Protein AF-A0AA40ZVQ6-F1 (afdb_monomer)

Foldseek 3Di:
D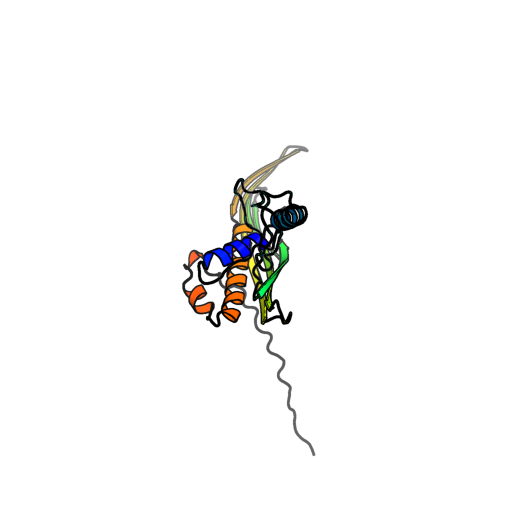DDDDPCLVVLLVVLVVVVPPVDDDDDDPDCPVVVVLVVCLVVQNAFPQDWDDDPPDPDGTHRGDHDDPPPRDDDQKDKDWFWPDKAWQPDKDKDWDDDQQKTKIKMKIKIKIKTKMFMAGPPPRDTLDIDIDMAMKMKMKIWIWHWDDDDPDIDIDIDIDIDIDPVNVVSSLRSSLRSLVNVCSVVVHDSVVVLVPDDPVSNRDPPPDPPPPPDPDDPDPDDDDD

Solvent-accessible surface area (backbone atoms only — not comparable to full-atom values): 14022 Å² total; per-residue (Å²): 132,92,75,83,72,92,50,60,66,59,46,39,52,52,44,53,58,74,55,44,92,80,52,88,83,78,88,70,88,77,47,66,64,64,55,49,49,51,54,29,26,75,69,56,71,32,58,86,84,52,77,37,81,63,88,93,54,95,70,78,70,37,57,35,47,80,83,60,90,75,76,73,77,85,65,72,58,49,76,52,71,47,77,77,42,77,48,74,62,81,49,69,50,70,55,73,49,71,59,90,47,33,36,48,37,39,39,35,39,25,33,38,38,30,36,39,42,33,34,26,35,59,86,78,66,48,73,76,44,75,42,77,51,74,49,76,46,73,28,42,36,42,34,38,38,40,50,50,75,61,86,95,45,80,50,79,53,77,51,71,54,74,51,63,74,61,64,70,59,52,51,48,53,50,43,39,50,47,49,45,56,46,49,19,64,77,71,73,41,74,42,62,69,61,59,69,67,48,57,78,92,75,49,82,71,77,76,92,62,87,72,74,78,80,72,80,80,80,79,80,81,83,82,81,83,136

Sequence (226 aa):
MLTVTQGGALMVTSALGKLGDRIRLAERFDPTVAERELVWMDKRQLGDGEQHSVLGQPGGPVKWLPYFGGSLIGSDYFIVGGITEVNYDIHSGGAEFAINGIGPKARVFTQSVAVDLRIVDTRSLIVVKTVSLTKQYTGYETGAGTFRFFGSNLFDINIGAKGQEPLQLGIRTTLEEATLRLIGSVLKADPDACLASRPPALRPRPATGRMAAVSPDRRESDGSLP

InterPro domains:
  IPR005534 Curli production assembly/transport component CsgG [PF03783] (70-194)

pLDDT: mean 77.9, std 18.11, range [30.66, 98.25]

Radius of gyration: 29.21 Å; Cα contacts (8 Å, |Δi|>4): 306; chains: 1; bounding box: 75×83×75 Å

Mean predicted aligned error: 12.8 Å

Organism: NCBI:txid172044

Nearest PDB structures (foldseek):
  6l7a-assembly1_A  TM=7.402E-01  e=2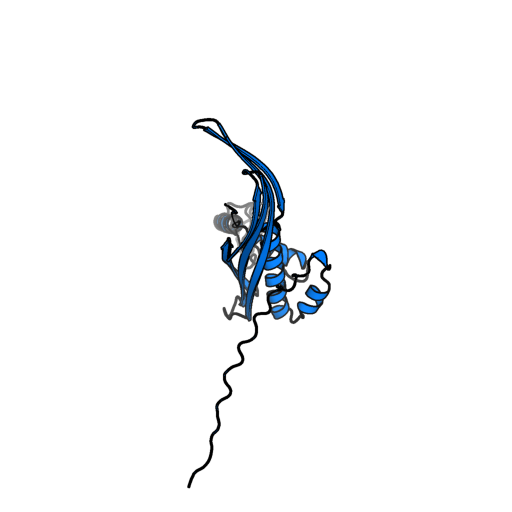.834E-11  Escherichia coli O69:H11 str. 08-4661
  4q79-assembly1_C  TM=7.831E-01  e=2.248E-10  Escherichia coli Xuzhou21
  7brm-assembly1_A  TM=7.279E-01  e=1.173E-10  Escherichia coli K-12
  6lqh-assembly1_A  TM=7.306E-01  e=1.775E-10  Escherichia coli K-12
  6si7-assembly1_P  TM=7.421E-01  e=8.265E-10  Escherichia coli

Structure (mmCIF, N/CA/C/O backbone):
data_AF-A0AA40ZVQ6-F1
#
_entry.id   AF-A0AA40ZVQ6-F1
#
loop_
_atom_site.group_PDB
_atom_site.id
_atom_site.type_symbol
_atom_site.label_atom_id
_atom_site.label_alt_id
_atom_site.label_comp_id
_atom_site.label_asym_id
_atom_site.label_entity_id
_atom_site.label_seq_id
_atom_site.pdbx_PDB_ins_code
_atom_site.Cartn_x
_atom_site.Cartn_y
_atom_site.Cartn_z
_atom_site.occupancy
_atom_site.B_iso_or_equiv
_atom_site.auth_seq_id
_atom_site.auth_comp_id
_atom_site.auth_asym_id
_atom_site.auth_atom_id
_atom_site.pdbx_PDB_model_num
ATOM 1 N N . MET A 1 1 ? 19.340 10.757 -8.376 1.00 43.47 1 MET A N 1
ATOM 2 C CA . MET A 1 1 ? 18.854 9.590 -7.614 1.00 43.47 1 MET A CA 1
ATOM 3 C C . MET A 1 1 ? 17.335 9.649 -7.625 1.00 43.47 1 MET A C 1
ATOM 5 O O . MET A 1 1 ? 16.795 10.646 -7.165 1.00 43.47 1 MET A O 1
ATOM 9 N N . LEU A 1 2 ? 16.658 8.686 -8.254 1.00 52.28 2 LEU A N 1
ATOM 10 C CA . LEU A 1 2 ? 15.197 8.584 -8.178 1.00 52.28 2 LEU A CA 1
ATOM 11 C C . LEU A 1 2 ? 14.842 8.147 -6.752 1.00 52.28 2 LEU A C 1
ATOM 13 O O . LEU A 1 2 ? 15.437 7.213 -6.225 1.00 52.28 2 LEU A O 1
ATOM 17 N N . THR A 1 3 ? 13.941 8.868 -6.098 1.00 64.81 3 THR A N 1
ATOM 18 C CA . THR A 1 3 ? 13.487 8.562 -4.741 1.00 64.81 3 THR A CA 1
ATOM 19 C C . THR A 1 3 ? 12.077 7.990 -4.814 1.00 64.81 3 THR A C 1
ATOM 21 O O . THR A 1 3 ? 11.170 8.587 -5.401 1.00 64.81 3 THR A O 1
ATOM 24 N N . VAL A 1 4 ? 11.888 6.800 -4.243 1.00 74.56 4 VAL A N 1
ATOM 25 C CA . VAL A 1 4 ? 10.555 6.221 -4.053 1.00 74.56 4 VAL A CA 1
ATOM 26 C C . VAL A 1 4 ? 9.893 6.916 -2.871 1.00 74.56 4 VAL A C 1
ATOM 28 O O . VAL A 1 4 ? 10.521 7.148 -1.839 1.00 74.56 4 VAL A O 1
ATOM 31 N N . THR A 1 5 ? 8.631 7.303 -3.037 1.00 80.88 5 THR A N 1
ATOM 32 C CA . THR A 1 5 ? 7.894 8.003 -1.986 1.00 80.88 5 THR A CA 1
ATOM 33 C C . THR A 1 5 ? 7.454 7.017 -0.907 1.00 80.88 5 THR A C 1
ATOM 35 O O . THR A 1 5 ? 7.054 5.894 -1.204 1.00 80.88 5 THR A O 1
ATOM 38 N N . GLN A 1 6 ? 7.427 7.462 0.350 1.00 83.94 6 GLN A N 1
ATOM 39 C CA . GLN A 1 6 ? 6.864 6.684 1.466 1.00 83.94 6 GLN A CA 1
ATOM 40 C C . GLN A 1 6 ? 5.320 6.693 1.480 1.00 83.94 6 GLN A C 1
ATOM 42 O O . GLN A 1 6 ? 4.685 6.385 2.482 1.00 83.94 6 GLN A O 1
ATOM 47 N N . GLY A 1 7 ? 4.690 7.060 0.358 1.00 88.75 7 GLY A N 1
ATOM 48 C CA . GLY A 1 7 ? 3.241 7.212 0.222 1.00 88.75 7 GLY A CA 1
ATOM 49 C C . GLY A 1 7 ? 2.509 5.946 -0.228 1.00 88.75 7 GLY A C 1
ATOM 50 O O . GLY A 1 7 ? 1.350 6.045 -0.621 1.00 88.75 7 GLY A O 1
ATOM 51 N N . GLY A 1 8 ? 3.156 4.775 -0.222 1.00 91.31 8 GLY A N 1
ATOM 52 C CA . GLY A 1 8 ? 2.574 3.529 -0.740 1.00 91.31 8 GLY A CA 1
ATOM 53 C C . GLY A 1 8 ? 1.238 3.162 -0.084 1.00 91.31 8 GLY A C 1
ATOM 54 O O . GLY A 1 8 ? 0.280 2.845 -0.786 1.00 91.31 8 GLY A O 1
ATOM 55 N N . ALA A 1 9 ? 1.134 3.307 1.241 1.00 92.81 9 ALA A N 1
ATOM 56 C CA . ALA A 1 9 ? -0.114 3.080 1.973 1.00 92.81 9 ALA A CA 1
ATOM 57 C C . ALA A 1 9 ? -1.234 4.029 1.510 1.00 92.81 9 ALA A C 1
ATOM 59 O O . ALA A 1 9 ? -2.325 3.578 1.181 1.00 92.81 9 ALA A O 1
ATOM 60 N N . LEU A 1 10 ? -0.941 5.327 1.367 1.00 93.81 10 LEU A N 1
ATOM 61 C CA . LEU A 1 10 ? -1.902 6.321 0.873 1.00 93.81 10 LEU A CA 1
ATOM 62 C C . LEU A 1 10 ? -2.323 6.056 -0.581 1.00 93.81 10 LEU A C 1
ATOM 64 O O . LEU A 1 10 ? -3.471 6.312 -0.947 1.00 93.81 10 LEU A O 1
ATOM 68 N N . MET A 1 11 ? -1.423 5.527 -1.418 1.00 94.50 11 MET A N 1
ATOM 69 C CA . MET A 1 11 ? -1.761 5.104 -2.782 1.00 94.50 11 MET A CA 1
ATOM 70 C C . MET A 1 11 ? -2.730 3.916 -2.780 1.00 94.50 11 MET A C 1
ATOM 72 O O . MET A 1 11 ? -3.681 3.931 -3.559 1.00 94.50 11 MET A O 1
ATOM 76 N N . VAL A 1 12 ? -2.540 2.936 -1.890 1.00 95.31 12 VAL A N 1
ATOM 77 C CA . VAL A 1 12 ? -3.471 1.807 -1.709 1.00 95.31 12 VAL A CA 1
ATOM 78 C C . VAL A 1 12 ? -4.813 2.289 -1.157 1.00 95.31 12 VAL A C 1
ATOM 80 O O . VAL A 1 12 ? -5.849 1.948 -1.721 1.00 95.31 12 VAL A O 1
ATOM 83 N N . THR A 1 13 ? -4.828 3.149 -0.134 1.00 94.44 13 THR A N 1
ATOM 84 C CA . THR A 1 13 ? -6.066 3.753 0.392 1.00 94.44 13 THR A CA 1
ATOM 85 C C . THR A 1 13 ? -6.816 4.518 -0.697 1.00 94.44 13 THR A C 1
ATOM 87 O O . THR A 1 13 ? -8.021 4.343 -0.862 1.00 94.44 13 THR A O 1
ATOM 90 N N . SER A 1 14 ? -6.103 5.298 -1.517 1.00 93.88 14 SER A N 1
ATOM 91 C CA . SER A 1 14 ? -6.689 5.987 -2.675 1.00 93.88 14 SER A CA 1
ATOM 92 C C . SER A 1 14 ? -7.263 5.001 -3.697 1.00 93.88 14 SER A C 1
ATOM 94 O O . SER A 1 14 ? -8.326 5.250 -4.260 1.00 93.88 14 SER A O 1
ATOM 96 N N . ALA A 1 15 ? -6.573 3.884 -3.952 1.00 93.62 15 ALA A N 1
ATOM 97 C CA . ALA A 1 15 ? -7.035 2.841 -4.863 1.00 93.62 15 ALA A CA 1
ATOM 98 C C . ALA A 1 15 ? -8.315 2.165 -4.354 1.00 93.62 15 ALA A C 1
ATOM 100 O O . ALA A 1 15 ? -9.242 1.955 -5.131 1.00 93.62 15 ALA A O 1
ATOM 101 N N . LEU A 1 16 ? -8.394 1.882 -3.053 1.00 93.44 16 LEU A N 1
ATOM 102 C CA . LEU A 1 16 ? -9.603 1.360 -2.423 1.00 93.44 16 LEU A CA 1
ATOM 103 C C . LEU A 1 16 ? -10.749 2.379 -2.469 1.00 93.44 16 LEU A C 1
ATOM 105 O O . LEU A 1 16 ? -11.880 2.000 -2.750 1.00 93.44 16 LEU A O 1
ATOM 109 N N . GLY A 1 17 ? -10.459 3.669 -2.276 1.00 92.62 17 GLY A N 1
ATOM 110 C CA . GLY A 1 17 ? -11.456 4.740 -2.363 1.00 92.62 17 GLY A CA 1
ATOM 111 C C . GLY A 1 17 ? -12.112 4.851 -3.745 1.00 92.62 17 GLY A C 1
ATOM 112 O O . GLY A 1 17 ? -13.286 5.198 -3.844 1.00 92.62 17 GLY A O 1
ATOM 113 N N . LYS A 1 18 ? -11.405 4.467 -4.820 1.00 90.88 18 LYS A N 1
ATOM 114 C CA . LYS A 1 18 ? -11.972 4.396 -6.183 1.00 90.88 18 LYS A CA 1
ATOM 115 C C . LYS A 1 18 ? -13.071 3.337 -6.335 1.00 90.88 18 LYS A C 1
ATOM 117 O O . LYS A 1 18 ? -13.792 3.368 -7.327 1.00 90.88 18 LYS A O 1
ATOM 122 N N . LEU A 1 19 ? -13.200 2.404 -5.390 1.00 88.88 19 LEU A N 1
ATOM 123 C CA . LEU A 1 19 ? -14.234 1.365 -5.404 1.00 88.88 19 LEU A CA 1
ATOM 124 C C . LEU A 1 19 ? -15.569 1.842 -4.803 1.00 88.88 19 LEU A C 1
ATOM 126 O O . LEU A 1 19 ? -16.549 1.094 -4.849 1.00 88.88 19 LEU A O 1
ATOM 130 N N . GLY A 1 20 ? -15.622 3.080 -4.294 1.00 86.12 20 GLY A N 1
ATOM 131 C CA . GLY A 1 20 ? -16.836 3.719 -3.789 1.00 86.12 20 GLY A CA 1
ATOM 132 C C . GLY A 1 20 ? -17.536 2.886 -2.716 1.00 86.12 20 GLY A C 1
ATOM 133 O O . GLY A 1 20 ? -16.892 2.248 -1.886 1.00 86.12 20 GLY A O 1
ATOM 134 N N . ASP A 1 21 ? -18.864 2.825 -2.787 1.00 87.62 21 ASP A N 1
ATOM 135 C CA . ASP A 1 21 ? -19.718 2.195 -1.769 1.00 87.62 21 ASP A CA 1
ATOM 136 C C . ASP A 1 21 ? -19.578 0.665 -1.671 1.00 87.62 21 ASP A C 1
ATOM 138 O O . ASP A 1 21 ? -20.202 0.023 -0.827 1.00 87.62 21 ASP A O 1
ATOM 142 N N . ARG A 1 22 ? -18.761 0.042 -2.530 1.00 87.44 22 ARG A N 1
ATOM 143 C CA . ARG A 1 22 ? -18.490 -1.403 -2.473 1.00 87.44 22 ARG A CA 1
ATOM 144 C C . ARG A 1 22 ? -17.594 -1.775 -1.295 1.00 87.44 22 ARG A C 1
ATOM 146 O O . ARG A 1 22 ? -17.584 -2.940 -0.903 1.00 87.44 22 ARG A O 1
ATOM 153 N N . ILE A 1 23 ? -16.838 -0.816 -0.758 1.00 90.06 23 ILE A N 1
ATOM 154 C CA . ILE A 1 23 ? -15.936 -1.014 0.375 1.00 90.06 23 ILE A CA 1
ATOM 155 C C . ILE A 1 23 ? -16.081 0.157 1.336 1.00 90.06 23 ILE A C 1
ATOM 157 O O . ILE A 1 23 ? -15.917 1.313 0.961 1.00 90.06 23 ILE A O 1
ATOM 161 N N . ARG A 1 24 ? -16.299 -0.149 2.615 1.00 91.31 24 ARG A N 1
ATOM 162 C CA . ARG A 1 24 ? -16.195 0.843 3.682 1.00 91.31 24 ARG A CA 1
ATOM 163 C C . ARG A 1 24 ? -14.763 0.877 4.204 1.00 91.31 24 ARG A C 1
ATOM 165 O O . ARG A 1 24 ? -14.290 -0.103 4.774 1.00 91.31 24 ARG A O 1
ATOM 172 N N . LEU A 1 25 ? -14.086 2.005 4.016 1.00 92.31 25 LEU A N 1
ATOM 173 C CA . LEU A 1 25 ? -12.736 2.225 4.525 1.00 92.31 25 LEU A CA 1
ATOM 174 C C . LEU A 1 25 ? -12.774 2.752 5.959 1.00 92.31 25 LEU A C 1
ATOM 176 O O . LEU A 1 25 ? -13.422 3.757 6.237 1.00 92.31 25 LEU A O 1
ATOM 180 N N . ALA A 1 26 ? -12.064 2.072 6.856 1.00 91.69 26 ALA A N 1
ATOM 181 C CA . ALA A 1 26 ? -11.782 2.567 8.197 1.00 91.69 26 ALA A CA 1
ATOM 182 C C . ALA A 1 26 ? -10.380 3.191 8.215 1.00 91.69 26 ALA A C 1
ATOM 184 O O . ALA A 1 26 ? -9.415 2.538 7.816 1.00 91.69 26 ALA A O 1
ATOM 185 N N . GLU A 1 27 ? -10.267 4.435 8.683 1.00 90.19 27 GLU A N 1
ATOM 186 C CA . GLU A 1 27 ? -8.976 5.110 8.845 1.00 90.19 27 GLU A CA 1
ATOM 187 C C . GLU A 1 27 ? -8.195 4.477 10.006 1.00 90.19 27 GLU A C 1
ATOM 189 O O . GLU A 1 27 ? -8.679 4.411 11.140 1.00 90.19 27 GLU A O 1
ATOM 194 N N . ARG A 1 28 ? -7.005 3.956 9.697 1.00 90.69 28 ARG A N 1
ATOM 195 C CA . ARG A 1 28 ? -6.103 3.249 10.624 1.00 90.69 28 ARG A CA 1
ATOM 196 C C . ARG A 1 28 ? -4.623 3.532 10.342 1.00 90.69 28 ARG A C 1
ATOM 198 O O . ARG A 1 28 ? -3.770 2.962 11.012 1.00 90.69 28 ARG A O 1
ATOM 205 N N . PHE A 1 29 ? -4.314 4.370 9.353 1.00 90.38 29 PHE A N 1
ATOM 206 C CA . PHE A 1 29 ? -2.954 4.778 9.021 1.00 90.38 29 PHE A CA 1
ATOM 207 C C . PHE A 1 29 ? -2.446 5.857 9.984 1.00 90.38 29 PHE A C 1
ATOM 209 O O . PHE A 1 29 ? -1.310 5.767 10.440 1.00 90.38 29 PHE A O 1
ATOM 216 N N . ASP A 1 30 ? -3.294 6.826 10.341 1.00 89.56 30 ASP A N 1
ATOM 217 C CA . ASP A 1 30 ? -2.985 7.851 11.349 1.00 89.56 30 ASP A CA 1
ATOM 218 C C . ASP A 1 30 ? -4.173 8.068 12.308 1.00 89.56 30 ASP A C 1
ATOM 220 O O . ASP A 1 30 ? -4.963 8.999 12.140 1.00 89.56 30 ASP A O 1
ATOM 224 N N . PRO A 1 31 ? -4.349 7.196 13.321 1.00 89.75 31 PRO A N 1
ATOM 225 C CA . PRO A 1 31 ? -5.453 7.302 14.273 1.00 89.75 31 PRO A CA 1
ATOM 226 C C . PRO A 1 31 ? -5.195 8.324 15.392 1.00 89.75 31 PRO A C 1
ATOM 228 O O . PRO A 1 31 ? -6.004 8.427 16.313 1.00 89.75 31 PRO A O 1
ATOM 231 N N . THR A 1 32 ? -4.094 9.081 15.351 1.00 92.88 32 THR A N 1
ATOM 232 C CA . THR A 1 32 ? -3.606 9.845 16.512 1.00 92.88 32 THR A CA 1
ATOM 233 C C . THR A 1 32 ? -4.601 10.885 17.025 1.00 92.88 32 THR A C 1
ATOM 235 O O . THR A 1 32 ? -4.721 11.079 18.235 1.00 92.88 32 THR A O 1
ATOM 238 N N . VAL A 1 33 ? -5.339 11.549 16.132 1.00 91.75 33 VAL A N 1
ATOM 239 C CA . VAL A 1 33 ? -6.389 12.507 16.515 1.00 91.75 33 VAL A CA 1
ATOM 240 C C . VAL A 1 33 ? -7.557 11.784 17.182 1.00 91.75 33 VAL A C 1
ATOM 242 O O . VAL A 1 33 ? -7.946 12.163 18.283 1.00 91.75 33 VAL A O 1
ATOM 245 N N . ALA A 1 34 ? -8.053 10.703 16.575 1.00 89.56 34 ALA A N 1
ATOM 246 C CA . ALA A 1 34 ? -9.163 9.923 17.121 1.00 89.56 34 ALA A CA 1
ATOM 247 C C . ALA A 1 34 ? -8.819 9.319 18.495 1.00 89.56 34 ALA A C 1
ATOM 249 O O . ALA A 1 34 ? -9.631 9.350 19.416 1.00 89.56 34 ALA A O 1
ATOM 250 N N . GLU A 1 35 ? -7.594 8.819 18.671 1.00 90.06 35 GLU A N 1
ATOM 251 C CA . GLU A 1 35 ? -7.108 8.313 19.959 1.00 90.06 35 GLU A CA 1
ATOM 252 C C . GLU A 1 35 ? -7.026 9.415 21.022 1.00 90.06 35 GLU A C 1
ATOM 254 O O . GLU A 1 35 ? -7.423 9.204 22.169 1.00 90.06 35 GLU A O 1
ATOM 259 N N . ARG A 1 36 ? -6.552 10.613 20.658 1.00 93.00 36 ARG A N 1
ATOM 260 C CA . ARG A 1 36 ? -6.507 11.762 21.578 1.00 93.00 36 ARG A CA 1
ATOM 261 C C . ARG A 1 36 ? -7.898 12.226 21.985 1.00 93.00 36 ARG A C 1
ATOM 263 O O . ARG A 1 36 ? -8.110 12.512 23.161 1.00 93.00 36 ARG A O 1
ATOM 270 N N . GLU A 1 37 ? -8.836 12.275 21.047 1.00 91.69 37 GLU A N 1
ATOM 271 C CA . GLU A 1 37 ? -10.221 12.639 21.341 1.00 91.69 37 GLU A CA 1
ATOM 272 C C . GLU A 1 37 ? -10.869 11.643 22.301 1.00 91.69 37 GLU A C 1
ATOM 274 O O . GLU A 1 37 ? -11.494 12.074 23.267 1.00 91.69 37 GLU A O 1
ATOM 279 N N . LEU A 1 38 ? -10.628 10.336 22.140 1.00 89.81 38 LEU A N 1
ATOM 280 C CA . LEU A 1 38 ? -11.074 9.330 23.111 1.00 89.81 38 LEU A CA 1
ATOM 281 C C . LEU A 1 38 ? -10.517 9.600 24.517 1.00 89.81 38 LEU A C 1
ATOM 283 O O . LEU A 1 38 ? -11.258 9.523 25.496 1.00 89.81 38 LEU A O 1
ATOM 287 N N . VAL A 1 39 ? -9.238 9.973 24.632 1.00 91.56 39 VAL A N 1
ATOM 288 C CA . VAL A 1 39 ? -8.627 10.343 25.922 1.00 91.56 39 VAL A CA 1
ATOM 289 C C . VAL A 1 39 ? -9.268 11.604 26.513 1.00 91.56 39 VAL A C 1
ATOM 291 O O . VAL A 1 39 ? -9.468 11.685 27.726 1.00 91.56 39 VAL A O 1
ATOM 294 N N . TRP A 1 40 ? -9.601 12.604 25.693 1.00 93.38 40 TRP A N 1
ATOM 295 C CA . TRP A 1 40 ? -10.290 13.810 26.164 1.00 93.38 40 TRP A CA 1
ATOM 296 C C . TRP A 1 40 ? -11.745 13.544 26.557 1.00 93.38 40 TRP A C 1
ATOM 298 O O . TRP A 1 40 ? -12.214 14.129 27.535 1.00 93.38 40 TRP A O 1
ATOM 308 N N . MET A 1 41 ? -12.447 12.654 25.853 1.00 90.00 41 MET A N 1
ATOM 309 C CA . MET A 1 41 ? -13.791 12.197 26.223 1.00 90.00 41 MET A CA 1
ATOM 310 C C . MET A 1 41 ? -13.776 11.459 27.562 1.00 90.00 41 MET A C 1
ATOM 312 O O . MET A 1 41 ? -14.582 11.775 28.434 1.00 90.00 41 MET A O 1
ATOM 316 N N . ASP A 1 42 ? -12.826 10.539 27.763 1.00 88.44 42 ASP A N 1
ATOM 317 C CA . ASP A 1 42 ? -12.659 9.797 29.022 1.00 88.44 42 ASP A CA 1
ATOM 318 C C . ASP A 1 42 ? -12.414 10.745 30.209 1.00 88.44 42 ASP A C 1
ATOM 320 O O . ASP A 1 42 ? -13.053 10.649 31.259 1.00 88.44 42 ASP A O 1
ATOM 324 N N . LYS A 1 43 ? -11.583 11.772 29.995 1.00 92.44 43 LYS A N 1
ATOM 325 C CA . LYS A 1 43 ? -11.336 12.845 30.972 1.00 92.44 43 LYS A CA 1
AT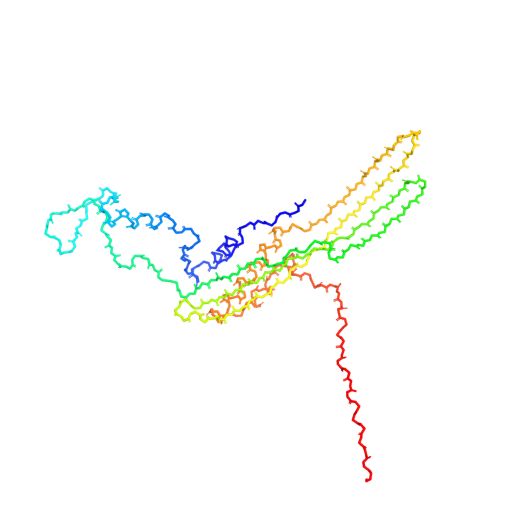OM 326 C C . LYS A 1 43 ? -12.478 13.859 31.100 1.00 92.44 43 LYS A C 1
ATOM 328 O O . LYS A 1 43 ? -12.351 14.787 31.899 1.00 92.44 43 LYS A O 1
ATOM 333 N N . ARG A 1 44 ? -13.573 13.717 30.340 1.00 91.44 44 ARG A N 1
ATOM 334 C CA . ARG A 1 44 ? -14.713 14.658 30.284 1.00 91.44 44 ARG A CA 1
ATOM 335 C C . ARG A 1 44 ? -14.302 16.090 29.907 1.00 91.44 44 ARG A C 1
ATOM 337 O O . ARG A 1 44 ? -14.904 17.060 30.361 1.00 91.44 44 ARG A O 1
ATOM 344 N N . GLN A 1 45 ? -13.245 16.218 29.107 1.00 92.25 45 GLN A N 1
ATOM 345 C CA . GLN A 1 45 ? -12.673 17.485 28.639 1.00 92.25 45 GLN A CA 1
ATOM 346 C C . GLN A 1 45 ? -13.102 17.840 27.211 1.00 92.25 45 GLN A C 1
ATOM 348 O O . GLN A 1 45 ? -12.975 18.996 26.816 1.00 92.25 45 GLN A O 1
ATOM 353 N N . LEU A 1 46 ? -13.604 16.869 26.440 1.00 92.69 46 LEU A N 1
ATOM 354 C CA . LEU A 1 46 ? -14.103 17.097 25.084 1.00 92.69 46 LEU A CA 1
ATOM 355 C C . LEU A 1 46 ? -15.577 17.519 25.113 1.00 92.69 46 LEU A C 1
ATOM 357 O O . LEU A 1 46 ? -16.371 16.874 25.790 1.00 92.69 46 LEU A O 1
ATOM 361 N N . GLY A 1 47 ? -15.940 18.564 24.370 1.00 91.88 47 GLY A N 1
ATOM 362 C CA . GLY A 1 47 ? -17.303 19.089 24.227 1.00 91.88 47 GLY A CA 1
ATOM 363 C C . GLY A 1 47 ? -17.561 19.551 22.787 1.00 91.88 47 GLY A C 1
ATOM 364 O O . GLY A 1 47 ? -16.617 19.920 22.094 1.00 91.88 47 GLY A O 1
ATOM 365 N N . ASP A 1 48 ? -18.818 19.550 22.344 1.00 91.75 48 ASP A N 1
ATOM 366 C CA . ASP A 1 48 ? -19.274 20.030 21.023 1.00 91.75 48 ASP A CA 1
ATOM 367 C C . ASP A 1 48 ? -20.112 21.316 21.131 1.00 91.75 48 ASP A C 1
ATOM 369 O O . ASP A 1 48 ? -20.588 21.840 20.129 1.00 91.75 48 ASP A O 1
ATOM 373 N N . GLY A 1 49 ? -20.265 21.847 22.348 1.00 90.12 49 GLY A N 1
ATOM 374 C CA . GLY A 1 49 ? -21.075 23.030 22.641 1.00 90.12 49 GLY A CA 1
ATOM 375 C C . GLY A 1 49 ? -22.524 22.716 23.014 1.00 90.12 49 GLY A C 1
ATOM 376 O O . GLY A 1 49 ? -23.199 23.595 23.554 1.00 90.12 49 GLY A O 1
ATOM 377 N N . GLU A 1 50 ? -22.972 21.476 22.821 1.00 90.62 50 GLU A N 1
ATOM 378 C CA . GLU A 1 50 ? -24.324 21.030 23.143 1.00 90.62 50 GLU A CA 1
ATOM 379 C C . GLU A 1 50 ? -24.418 20.420 24.549 1.00 90.62 50 GLU A C 1
ATOM 381 O O . GLU A 1 50 ? -23.427 20.122 25.225 1.00 90.62 50 GLU A O 1
ATOM 386 N N . GLN A 1 51 ? -25.654 20.280 25.026 1.00 91.25 51 GLN A N 1
ATOM 387 C CA . GLN A 1 51 ? -25.962 19.617 26.288 1.00 91.25 51 GLN A CA 1
ATOM 388 C C . GLN A 1 51 ? -26.390 18.171 26.041 1.00 91.25 51 GLN A C 1
ATOM 390 O O . GLN A 1 51 ? -27.364 17.909 25.341 1.00 91.25 51 GLN A O 1
ATOM 395 N N . HIS A 1 52 ? -25.693 17.234 26.679 1.00 88.19 52 HIS A N 1
ATOM 396 C CA . HIS A 1 52 ? -25.888 15.797 26.523 1.00 88.19 52 HIS A CA 1
ATOM 397 C C . HIS A 1 52 ? -26.490 15.181 27.785 1.00 88.19 52 HIS A C 1
ATOM 399 O O . HIS A 1 52 ? -26.066 15.469 28.905 1.00 88.19 52 HIS A O 1
ATOM 405 N N . SER A 1 53 ? -27.469 14.293 27.627 1.00 86.00 53 SER A N 1
ATOM 406 C CA . SER A 1 53 ? -27.999 13.487 28.731 1.00 86.00 53 SER A CA 1
ATOM 407 C C . SER A 1 53 ? -27.240 12.163 28.836 1.00 86.00 53 SER A C 1
ATOM 409 O O . SER A 1 53 ? -27.175 11.417 27.858 1.00 86.00 53 SER A O 1
ATOM 411 N N . VAL A 1 54 ? -26.711 11.833 30.016 1.00 83.75 54 VAL A N 1
ATOM 412 C CA . VAL A 1 54 ? -25.995 10.568 30.255 1.00 83.75 54 VAL A CA 1
ATOM 413 C C . VAL A 1 54 ? -26.926 9.567 30.931 1.00 83.75 54 VAL A C 1
ATOM 415 O O . VAL A 1 54 ? -27.450 9.827 32.015 1.00 83.75 54 VAL A O 1
ATOM 418 N N . LEU A 1 55 ? -27.132 8.408 30.300 1.00 78.06 55 LEU A N 1
ATOM 419 C CA . LEU A 1 55 ? -27.974 7.350 30.857 1.00 78.06 55 LEU A CA 1
ATOM 420 C C . LEU A 1 55 ? -27.383 6.835 32.182 1.00 78.06 55 LEU A C 1
ATOM 422 O O . LEU A 1 55 ? -26.222 6.439 32.235 1.00 78.06 55 LEU A O 1
ATOM 426 N N . GLY A 1 56 ? -28.191 6.809 33.244 1.00 76.12 56 GLY A N 1
ATOM 427 C CA . GLY A 1 56 ? -27.804 6.231 34.537 1.00 76.12 56 GLY A CA 1
ATOM 428 C C . GLY A 1 56 ? -26.942 7.121 35.440 1.00 76.12 56 GLY A C 1
ATOM 429 O O . GLY A 1 56 ? -26.544 6.666 36.510 1.00 76.12 56 GLY A O 1
ATOM 430 N N . GLN A 1 57 ? -26.674 8.379 35.066 1.00 73.44 57 GLN A N 1
ATOM 431 C CA . GLN A 1 57 ? -25.951 9.320 35.924 1.00 73.44 57 GLN A CA 1
ATOM 432 C C . GLN A 1 57 ? -26.926 10.257 36.666 1.00 73.44 57 GLN A C 1
ATOM 434 O O . GLN A 1 57 ? -27.726 10.930 36.017 1.00 73.44 57 GLN A O 1
ATOM 439 N N . PRO A 1 58 ? -26.877 10.343 38.012 1.00 62.88 58 PRO A N 1
ATOM 440 C CA . PRO A 1 58 ? -27.658 11.327 38.753 1.00 62.88 58 PRO A CA 1
ATOM 441 C C . PRO A 1 58 ? -27.075 12.728 38.527 1.00 62.88 58 PRO A C 1
ATOM 443 O O . PRO A 1 58 ? -25.935 13.011 38.895 1.00 62.88 58 PRO A O 1
ATOM 446 N N . GLY A 1 59 ? -27.858 13.596 37.891 1.00 69.94 59 GLY A N 1
ATOM 447 C CA . GLY A 1 59 ? -27.459 14.955 37.539 1.00 69.94 59 GLY A CA 1
ATOM 448 C C . GLY A 1 59 ? -28.145 15.423 36.260 1.00 69.94 59 GLY A C 1
ATOM 449 O O . GLY A 1 59 ? -28.607 14.615 35.460 1.00 69.94 59 GLY A O 1
ATOM 450 N N . GLY A 1 60 ? -28.251 16.741 36.096 1.00 80.56 60 GLY A N 1
ATOM 451 C CA . GLY A 1 60 ? -28.761 17.348 34.870 1.00 80.56 60 GLY A CA 1
ATOM 452 C C . GLY A 1 60 ? -27.842 17.109 33.661 1.00 80.56 60 GLY A C 1
ATOM 453 O O . GLY A 1 60 ? -26.801 16.460 33.784 1.00 80.56 60 GLY A O 1
ATOM 454 N N . PRO A 1 61 ? -28.211 17.643 32.490 1.00 87.94 61 PRO A N 1
ATOM 455 C CA . PRO A 1 61 ? -27.405 17.530 31.278 1.00 87.94 61 PRO A CA 1
ATOM 456 C C . PRO A 1 61 ? -25.951 17.991 31.477 1.00 87.94 61 PRO A C 1
ATOM 458 O O . PRO A 1 61 ? -25.668 18.949 32.200 1.00 87.94 61 PRO A O 1
ATOM 461 N N . VAL A 1 62 ? -25.024 17.311 30.801 1.00 90.12 62 VAL A N 1
ATOM 462 C CA . VAL A 1 62 ? -23.585 17.602 30.816 1.00 90.12 62 VAL A CA 1
ATOM 463 C C . VAL A 1 62 ? -23.159 18.302 29.527 1.00 90.12 62 VAL A C 1
ATOM 465 O O . VAL A 1 62 ? -23.810 18.163 28.501 1.00 90.12 62 VAL A O 1
ATOM 468 N N . LYS A 1 63 ? -22.056 19.055 29.564 1.00 91.50 63 LYS A N 1
ATOM 469 C CA . LYS A 1 63 ? -21.517 19.766 28.384 1.00 91.50 63 LYS A CA 1
ATOM 470 C C . LYS A 1 63 ? -20.371 19.036 27.673 1.00 91.50 63 LYS A C 1
ATOM 472 O O . LYS A 1 63 ? -19.868 19.522 26.666 1.00 91.50 63 LYS A O 1
ATOM 477 N N . TRP A 1 64 ? -19.901 17.925 28.236 1.00 90.75 64 TRP A N 1
ATOM 478 C CA . TRP A 1 64 ? -18.864 17.090 27.631 1.00 90.75 64 TRP A CA 1
ATOM 479 C C . TRP A 1 64 ? -19.502 15.971 26.806 1.00 90.75 64 TRP A C 1
ATOM 481 O O . TRP A 1 64 ? -20.592 15.516 27.150 1.00 90.75 64 TRP A O 1
ATOM 491 N N . LEU A 1 65 ? -18.824 15.520 25.746 1.00 91.19 65 LEU A N 1
ATOM 492 C CA . LEU A 1 65 ? -19.298 14.421 24.905 1.00 91.19 65 LEU A CA 1
ATOM 493 C C . LEU A 1 65 ? -19.254 13.104 25.685 1.00 91.19 65 LEU A C 1
ATOM 495 O O . LEU A 1 65 ? -18.162 12.656 26.057 1.00 91.19 65 LEU A O 1
ATOM 499 N N . PRO A 1 66 ? -20.397 12.433 25.892 1.00 87.31 66 PRO A N 1
ATOM 500 C CA . PRO A 1 66 ? -20.398 11.105 26.468 1.00 87.31 66 PRO A CA 1
ATOM 501 C C . PRO A 1 66 ? -19.822 10.073 25.502 1.00 87.31 66 PRO A C 1
ATOM 503 O O . PRO A 1 66 ? -20.176 10.013 24.325 1.00 87.31 66 PRO A O 1
ATOM 506 N N . TYR A 1 67 ? 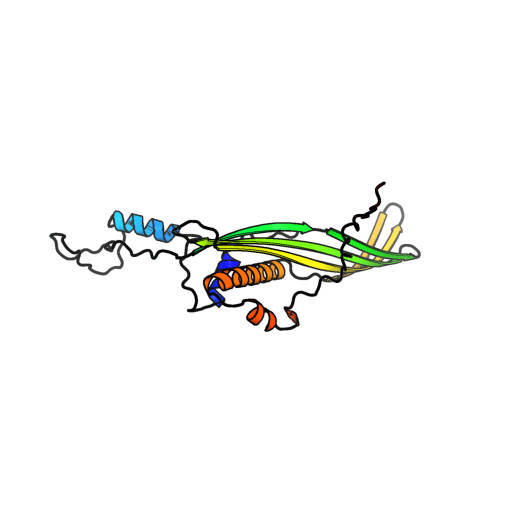-18.933 9.227 26.021 1.00 82.69 67 TYR A N 1
ATOM 507 C CA . TYR A 1 67 ? -18.431 8.083 25.276 1.00 82.69 67 TYR A CA 1
ATOM 508 C C . TYR A 1 67 ? -19.458 6.952 25.285 1.00 82.69 67 TYR A C 1
ATOM 510 O O . TYR A 1 67 ? -19.814 6.418 26.337 1.00 82.69 67 TYR A O 1
ATOM 518 N N . PHE A 1 68 ? -19.886 6.552 24.091 1.00 76.94 68 PHE A N 1
ATOM 519 C CA . PHE A 1 68 ? -20.657 5.339 23.875 1.00 76.94 68 PHE A CA 1
ATOM 520 C C . PHE A 1 68 ? -19.713 4.273 23.322 1.00 76.94 68 PHE A C 1
ATOM 522 O O . PHE A 1 68 ? -19.132 4.439 22.246 1.00 76.94 68 PHE A O 1
ATOM 529 N N . GLY A 1 69 ? -19.534 3.183 24.071 1.00 77.88 69 GLY A N 1
ATOM 530 C CA . GLY A 1 69 ? -18.759 2.038 23.603 1.00 77.88 69 GLY A CA 1
ATOM 531 C C . GLY A 1 69 ? -19.251 1.569 22.231 1.00 77.88 69 GLY A C 1
ATOM 532 O O . GLY A 1 69 ? -20.455 1.476 22.002 1.00 77.88 69 GLY A O 1
ATOM 533 N N . GLY A 1 70 ? -18.318 1.289 21.318 1.00 81.69 70 GLY A N 1
ATOM 534 C CA . GLY A 1 70 ? -18.636 0.859 19.951 1.00 81.69 70 GLY A CA 1
ATOM 535 C C . GLY A 1 70 ? -18.684 1.976 18.902 1.00 81.69 70 GLY A C 1
ATOM 536 O O . GLY A 1 70 ? -19.066 1.707 17.767 1.00 81.69 70 GLY A O 1
ATOM 537 N N . SER A 1 71 ? -18.263 3.202 19.233 1.00 80.06 71 SER A N 1
ATOM 538 C CA . SER A 1 71 ? -18.115 4.292 18.254 1.00 80.06 71 SER A CA 1
ATOM 539 C C . SER A 1 71 ? -17.080 3.989 17.159 1.00 80.06 71 SER A C 1
ATOM 541 O O . SER A 1 71 ? -17.249 4.393 16.009 1.00 80.06 71 SER A O 1
ATOM 543 N N . LEU A 1 72 ? -16.026 3.233 17.485 1.00 84.62 72 LEU A N 1
ATOM 544 C CA . LEU A 1 72 ? -15.055 2.734 16.514 1.00 84.62 72 LEU A CA 1
ATOM 545 C C . LEU A 1 72 ? -15.562 1.433 15.892 1.00 84.62 72 LEU A C 1
ATOM 547 O O . LEU A 1 72 ? -15.598 0.388 16.541 1.00 84.62 72 LEU A O 1
ATOM 551 N N . ILE A 1 73 ? -15.879 1.481 14.601 1.00 87.44 73 ILE A N 1
ATOM 552 C CA . ILE A 1 73 ? -16.233 0.283 13.840 1.00 87.44 73 ILE A CA 1
ATOM 553 C C . ILE A 1 73 ? -15.004 -0.612 13.610 1.00 87.44 73 ILE A C 1
ATOM 555 O O . ILE A 1 73 ? -13.897 -0.140 13.316 1.00 87.44 73 ILE A O 1
ATOM 559 N N . GLY A 1 74 ? -15.207 -1.923 13.739 1.00 89.94 74 GLY A N 1
ATOM 560 C CA . GLY A 1 74 ? -14.213 -2.926 13.366 1.00 89.94 74 GLY A CA 1
ATOM 561 C C . GLY A 1 74 ? -14.050 -3.032 11.847 1.00 89.94 74 GLY A C 1
ATOM 562 O O . GLY A 1 74 ? -14.977 -2.737 11.090 1.00 89.94 74 GLY A O 1
ATOM 563 N N . SER A 1 75 ? -12.868 -3.464 11.408 1.00 93.62 75 SER A N 1
ATOM 564 C CA . SER A 1 75 ? -12.586 -3.833 10.019 1.00 93.62 75 SER A CA 1
ATOM 565 C C . SER A 1 75 ? -12.685 -5.344 9.839 1.00 93.62 75 SER A C 1
ATOM 567 O O . SER A 1 75 ? -12.135 -6.100 10.639 1.00 93.62 75 SER A O 1
ATOM 569 N N . ASP A 1 76 ? -13.308 -5.801 8.756 1.00 95.31 76 ASP A N 1
ATOM 570 C CA . ASP A 1 76 ? -13.353 -7.234 8.434 1.00 95.31 76 ASP A CA 1
ATOM 571 C C . ASP A 1 76 ? -11.985 -7.748 7.964 1.00 95.31 76 ASP A C 1
ATOM 573 O O . ASP A 1 76 ? -11.543 -8.828 8.355 1.00 95.31 76 ASP A O 1
ATOM 577 N N . TYR A 1 77 ? -11.278 -6.920 7.190 1.00 96.38 77 TYR A N 1
ATOM 578 C CA . TYR A 1 77 ? -9.962 -7.220 6.636 1.00 96.38 77 TYR A CA 1
ATOM 579 C C . TYR A 1 77 ? -9.026 -6.020 6.753 1.00 96.38 77 TYR A C 1
ATOM 581 O O . TYR A 1 77 ? -9.472 -4.871 6.747 1.00 96.38 77 TYR A O 1
ATOM 589 N N . PHE A 1 78 ? -7.724 -6.290 6.765 1.00 96.00 78 PHE A N 1
ATOM 590 C CA . PHE A 1 78 ? -6.687 -5.277 6.588 1.00 96.00 78 PHE A CA 1
ATOM 591 C C . PHE A 1 78 ? -5.685 -5.708 5.514 1.00 96.00 78 PHE A C 1
ATOM 593 O O . PHE A 1 78 ? -5.452 -6.899 5.293 1.00 96.00 78 PHE A O 1
ATOM 600 N N . ILE A 1 79 ? -5.104 -4.726 4.823 1.00 97.06 79 ILE A N 1
ATOM 601 C CA . ILE A 1 79 ? -4.052 -4.944 3.827 1.00 97.06 79 ILE A CA 1
ATOM 602 C C . ILE A 1 79 ? -2.726 -4.490 4.428 1.00 97.06 79 ILE A C 1
ATOM 604 O O . ILE A 1 79 ? -2.631 -3.401 4.987 1.00 97.06 79 ILE A O 1
ATOM 608 N N . VAL A 1 80 ? -1.699 -5.322 4.293 1.00 95.81 80 VAL A N 1
ATOM 609 C CA . VAL A 1 80 ? -0.334 -5.023 4.735 1.00 95.81 80 VAL A CA 1
ATOM 610 C C . VAL A 1 80 ? 0.661 -5.476 3.677 1.00 95.81 80 VAL A C 1
ATOM 612 O O . VAL A 1 80 ? 0.421 -6.438 2.948 1.00 95.81 80 VAL A O 1
ATOM 615 N N . GLY A 1 81 ? 1.787 -4.783 3.590 1.00 95.12 81 GLY A N 1
ATOM 616 C CA . GLY A 1 81 ? 2.846 -5.076 2.640 1.00 95.12 81 GLY A CA 1
ATOM 617 C C . GLY A 1 81 ? 3.613 -3.814 2.291 1.00 95.12 81 GLY A C 1
ATOM 618 O O . GLY A 1 81 ? 3.575 -2.836 3.039 1.00 95.12 81 GLY A O 1
ATOM 619 N N . GLY A 1 82 ? 4.287 -3.822 1.150 1.00 93.75 82 GLY A N 1
ATOM 620 C CA . GLY A 1 82 ? 5.033 -2.658 0.705 1.00 93.75 82 GLY A CA 1
ATOM 621 C C . GLY A 1 82 ? 5.657 -2.816 -0.669 1.00 93.75 82 GLY A C 1
ATOM 622 O O . GLY A 1 82 ? 5.498 -3.826 -1.351 1.00 93.75 82 GLY A O 1
ATOM 623 N N . ILE A 1 83 ? 6.375 -1.768 -1.056 1.00 93.00 83 ILE A N 1
ATOM 624 C CA . ILE A 1 83 ? 7.305 -1.801 -2.181 1.00 93.00 83 ILE A CA 1
ATOM 625 C C . ILE A 1 83 ? 8.560 -2.496 -1.656 1.00 93.00 83 ILE A C 1
ATOM 627 O O . ILE A 1 83 ? 9.208 -1.985 -0.743 1.00 93.00 83 ILE A O 1
ATOM 631 N N . THR A 1 84 ? 8.849 -3.679 -2.175 1.00 90.69 84 THR A N 1
ATOM 632 C CA . THR A 1 84 ? 9.885 -4.582 -1.653 1.00 90.69 84 THR A CA 1
ATOM 633 C C . THR A 1 84 ? 11.161 -4.549 -2.472 1.00 90.69 84 THR A C 1
ATOM 635 O O . THR A 1 84 ? 12.229 -4.862 -1.952 1.00 90.69 84 THR A O 1
ATOM 638 N N . GLU A 1 85 ? 11.076 -4.110 -3.725 1.00 85.88 85 GLU A N 1
ATOM 639 C CA . GLU A 1 85 ? 12.224 -4.003 -4.612 1.00 85.88 85 GLU A CA 1
ATOM 640 C C . GLU A 1 85 ? 12.153 -2.715 -5.424 1.00 85.88 85 GLU A C 1
ATOM 642 O O . GLU A 1 85 ? 11.098 -2.333 -5.939 1.00 85.88 85 GLU A O 1
ATOM 647 N N . VAL A 1 86 ? 13.307 -2.070 -5.564 1.00 83.94 86 VAL A N 1
ATOM 648 C CA . VAL A 1 86 ? 13.533 -0.982 -6.509 1.00 83.94 86 VAL A CA 1
ATOM 649 C C . VAL A 1 86 ? 14.917 -1.200 -7.099 1.00 83.94 86 VAL A C 1
ATOM 651 O O . VAL A 1 86 ? 15.917 -0.909 -6.445 1.00 83.94 86 VAL A O 1
ATOM 654 N N . ASN A 1 87 ? 14.979 -1.724 -8.319 1.00 78.88 87 ASN A N 1
ATOM 655 C CA . ASN A 1 87 ? 16.243 -1.972 -8.997 1.00 78.88 87 ASN A CA 1
ATOM 656 C C . ASN A 1 87 ? 16.471 -0.947 -10.104 1.00 78.88 87 ASN A C 1
ATOM 658 O O . ASN A 1 87 ? 15.623 -0.731 -10.974 1.00 78.88 87 ASN A O 1
ATOM 662 N N . TYR A 1 88 ? 17.650 -0.336 -10.077 1.00 71.38 88 TYR A N 1
ATOM 663 C CA . TYR A 1 88 ? 18.123 0.576 -11.108 1.00 71.38 88 TYR A CA 1
ATOM 664 C C . TYR A 1 88 ? 19.126 -0.151 -12.004 1.00 71.38 88 TYR A C 1
ATOM 666 O O . TYR A 1 88 ? 19.917 -0.950 -11.515 1.00 71.38 88 TYR A O 1
ATOM 674 N N . ASP A 1 89 ? 19.101 0.143 -13.303 1.00 62.19 89 ASP A N 1
ATOM 675 C CA . ASP A 1 89 ? 20.100 -0.315 -14.278 1.00 62.19 89 ASP A CA 1
ATOM 676 C C . ASP A 1 89 ? 20.294 -1.840 -14.361 1.00 62.19 89 ASP A C 1
ATOM 678 O O . ASP A 1 89 ? 21.406 -2.339 -14.499 1.00 62.19 89 ASP A O 1
ATOM 682 N N . ILE A 1 90 ? 19.188 -2.591 -14.360 1.00 58.38 90 ILE A N 1
ATOM 683 C CA . ILE A 1 90 ? 19.180 -4.063 -14.486 1.00 58.38 90 ILE A CA 1
ATOM 684 C C . ILE A 1 90 ? 19.839 -4.504 -15.802 1.00 58.38 90 ILE A C 1
ATOM 686 O O . ILE A 1 90 ? 20.551 -5.503 -15.853 1.00 58.38 90 ILE A O 1
ATOM 690 N N . HIS A 1 91 ? 19.634 -3.720 -16.864 1.00 58.19 91 HIS A N 1
ATOM 691 C CA . HIS A 1 91 ? 20.315 -3.854 -18.146 1.00 58.19 91 HIS A CA 1
ATOM 692 C C . HIS A 1 91 ? 20.542 -2.461 -18.732 1.00 58.19 91 HIS A C 1
ATOM 694 O O . HIS A 1 91 ? 19.577 -1.720 -18.958 1.00 58.19 91 HIS A O 1
ATOM 700 N N . SER A 1 92 ? 21.806 -2.114 -18.980 1.00 59.69 92 SER A N 1
ATOM 701 C CA . SER A 1 92 ? 22.183 -0.946 -19.771 1.00 59.69 92 SER A CA 1
ATOM 702 C C . SER A 1 92 ? 22.833 -1.400 -21.075 1.00 59.69 92 SER A C 1
ATOM 704 O O . SER A 1 92 ? 23.649 -2.319 -21.101 1.00 59.69 92 SER A O 1
ATOM 706 N N . GLY A 1 93 ? 22.408 -0.805 -22.181 1.00 62.91 93 GLY A N 1
ATOM 707 C CA . GLY A 1 93 ? 22.923 -1.105 -23.512 1.00 62.91 93 GLY A CA 1
ATOM 708 C C . GLY A 1 93 ? 23.000 0.175 -24.321 1.00 62.91 93 GLY A C 1
ATOM 709 O O . GLY A 1 93 ? 22.215 1.094 -24.102 1.00 62.91 93 GLY A O 1
ATOM 710 N N . GLY A 1 94 ? 23.947 0.275 -25.240 1.00 68.06 94 GLY A N 1
ATOM 711 C CA . GLY A 1 94 ? 24.083 1.475 -26.045 1.00 68.06 94 GLY A CA 1
ATOM 712 C C . GLY A 1 94 ? 25.047 1.298 -27.198 1.00 68.06 94 GLY A C 1
ATOM 713 O O . GLY A 1 94 ? 25.899 0.416 -27.176 1.00 68.06 94 GLY A O 1
ATOM 714 N N . ALA A 1 95 ? 24.882 2.142 -28.206 1.00 69.31 95 ALA A N 1
ATOM 715 C CA . ALA A 1 95 ? 25.791 2.248 -29.331 1.00 69.31 95 ALA A CA 1
ATOM 716 C C . ALA A 1 95 ? 26.277 3.692 -29.410 1.00 69.31 95 ALA A C 1
ATOM 718 O O . ALA A 1 95 ? 25.483 4.632 -29.311 1.00 69.31 95 ALA A O 1
ATOM 719 N N . GLU A 1 96 ? 27.579 3.861 -29.593 1.00 74.38 96 GLU A N 1
ATOM 720 C CA . GLU A 1 96 ? 28.168 5.143 -29.943 1.00 74.38 96 GLU A CA 1
ATOM 721 C C . GLU A 1 96 ? 28.936 5.000 -31.248 1.00 74.38 96 GLU A C 1
ATOM 723 O O . GLU A 1 96 ? 29.567 3.977 -31.515 1.00 74.38 96 GLU A O 1
ATOM 728 N N . PHE A 1 97 ? 28.852 6.031 -32.075 1.00 74.56 97 PHE A N 1
ATOM 729 C CA . PHE A 1 97 ? 29.652 6.146 -33.278 1.00 74.56 97 PHE A CA 1
ATOM 730 C C . PHE A 1 97 ? 30.278 7.530 -33.269 1.00 74.56 97 PHE A C 1
ATOM 732 O O . PHE A 1 97 ? 29.557 8.514 -33.132 1.00 74.56 97 PHE A O 1
ATOM 739 N N . ALA A 1 98 ? 31.601 7.620 -33.393 1.00 75.25 98 ALA A N 1
ATOM 740 C CA . ALA A 1 98 ? 32.304 8.895 -33.350 1.00 75.25 98 ALA A CA 1
ATOM 741 C C . ALA A 1 98 ? 33.409 8.956 -34.408 1.00 75.25 98 ALA A C 1
ATOM 743 O O . ALA A 1 98 ? 34.199 8.025 -34.554 1.00 75.25 98 ALA A O 1
ATOM 744 N N . ILE A 1 99 ? 33.490 10.085 -35.113 1.00 68.62 99 ILE A N 1
ATOM 745 C CA . ILE A 1 99 ? 34.594 1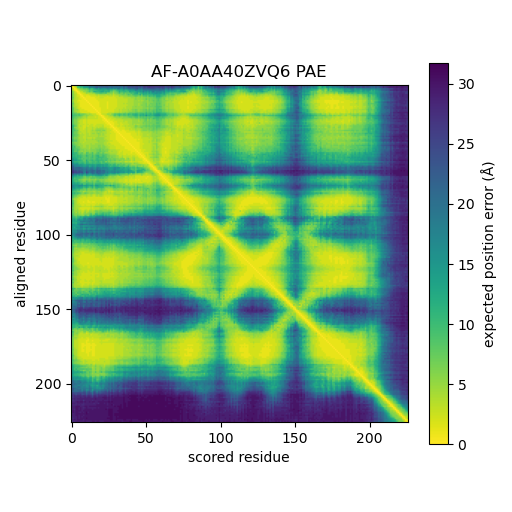0.431 -36.015 1.00 68.62 99 ILE A CA 1
ATOM 746 C C . ILE A 1 99 ? 35.178 11.756 -35.522 1.00 68.62 99 ILE A C 1
ATOM 748 O O . ILE A 1 99 ? 34.451 12.736 -35.375 1.00 68.62 99 ILE A O 1
ATOM 752 N N . ASN A 1 100 ? 36.486 11.800 -35.245 1.00 69.81 100 ASN A N 1
ATOM 753 C CA . ASN A 1 100 ? 37.173 12.989 -34.712 1.00 69.81 100 ASN A CA 1
ATOM 754 C C . ASN A 1 100 ? 36.498 13.586 -33.458 1.00 69.81 100 ASN A C 1
ATOM 756 O O . ASN A 1 100 ? 36.386 14.804 -33.322 1.00 69.81 100 ASN A O 1
ATOM 760 N N . GLY A 1 101 ? 36.010 12.722 -32.564 1.00 66.25 101 GLY A N 1
ATOM 761 C CA . GLY A 1 101 ? 35.335 13.129 -31.330 1.00 66.25 101 GLY A CA 1
ATOM 762 C C . GLY A 1 101 ? 33.911 13.650 -31.527 1.00 66.25 101 GLY A C 1
ATOM 763 O O . GLY A 1 101 ? 33.333 14.148 -30.571 1.00 66.25 101 GLY A O 1
ATOM 764 N N . ILE A 1 102 ? 33.335 13.556 -32.730 1.00 73.62 102 ILE A N 1
ATOM 765 C CA . ILE A 1 102 ? 31.957 13.970 -33.010 1.00 73.62 102 ILE A CA 1
ATOM 766 C C . ILE A 1 102 ? 31.125 12.760 -33.407 1.00 73.62 102 ILE A C 1
ATOM 768 O O . ILE A 1 102 ? 31.484 12.047 -34.346 1.00 73.62 102 ILE A O 1
ATOM 772 N N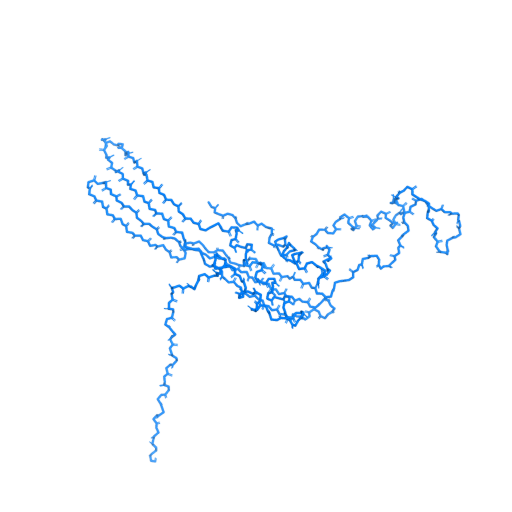 . GLY A 1 103 ? 29.982 12.565 -32.753 1.00 72.19 103 GLY A N 1
ATOM 773 C CA . GLY A 1 103 ? 28.984 11.645 -33.281 1.00 72.19 103 GLY A CA 1
ATOM 774 C C . GLY A 1 103 ? 27.854 11.250 -32.331 1.00 72.19 103 GLY A C 1
ATOM 775 O O . GLY A 1 103 ? 27.774 11.747 -31.201 1.00 72.19 103 GLY A O 1
ATOM 776 N N . PRO A 1 104 ? 26.912 10.431 -32.833 1.00 79.00 104 PRO A N 1
ATOM 777 C CA . PRO A 1 104 ? 25.722 10.038 -32.097 1.00 79.00 104 PRO A CA 1
ATOM 778 C C . PRO A 1 104 ? 26.020 8.995 -31.013 1.00 79.00 104 PRO A C 1
ATOM 780 O O . PRO A 1 104 ? 26.818 8.074 -31.193 1.00 79.00 104 PRO A O 1
ATOM 783 N N . LYS A 1 105 ? 25.289 9.108 -29.906 1.00 78.25 105 LYS A N 1
ATOM 784 C CA . LYS A 1 105 ? 25.218 8.144 -28.810 1.00 78.25 105 LYS A CA 1
ATOM 785 C C . LYS A 1 105 ? 23.762 7.774 -28.546 1.00 78.25 105 LYS A C 1
ATOM 787 O O . LYS A 1 105 ? 22.897 8.645 -28.456 1.00 78.25 105 LYS A O 1
ATOM 792 N N . ALA A 1 106 ? 23.492 6.487 -28.389 1.00 77.44 106 ALA A N 1
ATOM 793 C CA . ALA A 1 106 ? 22.205 5.972 -27.949 1.00 77.44 106 ALA A CA 1
ATOM 794 C C . ALA A 1 106 ? 22.426 5.039 -26.760 1.00 77.44 106 ALA A C 1
ATOM 796 O O . ALA A 1 106 ? 23.289 4.168 -26.817 1.00 77.44 106 ALA A O 1
ATOM 797 N N . ARG A 1 107 ? 21.662 5.218 -25.683 1.00 75.00 107 ARG A N 1
ATOM 798 C CA . ARG A 1 107 ? 21.703 4.393 -24.471 1.00 75.00 107 ARG A CA 1
ATOM 799 C C . ARG A 1 107 ? 20.290 4.001 -24.064 1.00 75.00 107 ARG A C 1
ATOM 801 O O . ARG A 1 107 ? 19.357 4.790 -24.188 1.00 75.00 107 ARG A O 1
ATOM 808 N N . VAL A 1 108 ? 20.143 2.791 -23.554 1.00 77.38 108 VAL A N 1
ATOM 809 C CA . VAL A 1 108 ? 18.914 2.228 -23.001 1.00 77.38 108 VAL A CA 1
ATOM 810 C C . VAL A 1 108 ? 19.218 1.792 -21.578 1.00 77.38 108 VAL A C 1
ATOM 812 O O . VAL A 1 108 ? 20.263 1.195 -21.330 1.00 77.38 108 VAL A O 1
ATOM 815 N N . PHE A 1 109 ? 18.310 2.090 -20.656 1.00 77.06 109 PHE A N 1
ATOM 816 C CA . PHE A 1 109 ? 18.430 1.752 -19.241 1.00 77.06 109 PHE A CA 1
ATOM 817 C C . PHE A 1 109 ? 17.149 1.069 -18.778 1.00 77.06 109 PHE A C 1
ATOM 819 O O . PHE A 1 109 ? 16.055 1.559 -19.064 1.00 77.06 109 PHE A O 1
ATOM 826 N N . THR A 1 110 ? 17.275 -0.036 -18.050 1.00 79.69 110 THR A N 1
ATOM 827 C CA . THR A 1 110 ? 16.128 -0.776 -17.506 1.00 79.69 110 THR A CA 1
ATOM 828 C C . THR A 1 110 ? 16.083 -0.655 -15.990 1.00 79.69 110 THR A C 1
ATOM 830 O O . THR A 1 110 ? 17.101 -0.824 -15.329 1.00 79.69 110 THR A O 1
ATOM 833 N N . GLN A 1 111 ? 14.908 -0.383 -15.435 1.00 82.69 111 GLN A N 1
ATOM 834 C CA . GLN A 1 111 ? 14.662 -0.309 -13.992 1.00 82.69 111 GLN A CA 1
ATOM 835 C C . GLN A 1 111 ? 13.465 -1.200 -13.644 1.00 82.69 111 GLN A C 1
ATOM 837 O O . GLN A 1 111 ? 12.617 -1.432 -14.502 1.00 82.69 111 GLN A O 1
ATOM 842 N N . SER A 1 112 ? 13.349 -1.683 -12.410 1.00 85.00 112 SER A N 1
ATOM 843 C CA . SER A 1 112 ? 12.155 -2.392 -11.935 1.00 85.00 112 SER A CA 1
ATOM 844 C C . SER A 1 112 ? 11.705 -1.895 -10.571 1.00 85.00 112 SER A C 1
ATOM 846 O O . SER A 1 112 ? 12.481 -1.363 -9.778 1.00 85.00 112 SER A O 1
ATOM 848 N N . VAL A 1 113 ? 10.419 -2.091 -10.306 1.00 89.12 113 VAL A N 1
ATOM 849 C CA . VAL A 1 113 ? 9.824 -2.002 -8.976 1.00 89.12 113 VAL A CA 1
ATOM 850 C C . VAL A 1 113 ? 9.062 -3.289 -8.713 1.00 89.12 113 VAL A C 1
ATOM 852 O O . VAL A 1 113 ? 8.342 -3.745 -9.604 1.00 89.12 113 VAL A O 1
ATOM 855 N N . ALA A 1 114 ? 9.176 -3.829 -7.504 1.00 90.62 114 ALA A N 1
ATOM 856 C CA . ALA A 1 114 ? 8.320 -4.907 -7.026 1.00 90.62 114 ALA A CA 1
ATOM 857 C C . ALA A 1 114 ? 7.497 -4.460 -5.818 1.00 90.62 114 ALA A C 1
ATOM 859 O O . ALA A 1 114 ? 7.925 -3.642 -4.999 1.00 90.62 114 ALA A O 1
ATOM 860 N N . VAL A 1 115 ? 6.282 -4.987 -5.746 1.00 94.81 115 VAL A N 1
ATOM 861 C CA . VAL A 1 115 ? 5.311 -4.727 -4.693 1.00 94.81 115 VAL A CA 1
ATOM 862 C C . VAL A 1 115 ? 4.786 -6.062 -4.195 1.00 94.81 115 VAL A C 1
ATOM 864 O O . VAL A 1 115 ? 4.256 -6.844 -4.984 1.00 94.81 115 VAL A O 1
ATOM 867 N N . ASP A 1 116 ? 4.844 -6.260 -2.883 1.00 96.50 116 ASP A N 1
ATOM 868 C CA . ASP A 1 116 ? 4.278 -7.420 -2.205 1.00 96.50 116 ASP A CA 1
ATOM 869 C C . ASP A 1 116 ? 3.229 -6.958 -1.201 1.00 96.50 116 ASP A C 1
ATOM 871 O O . ASP A 1 116 ? 3.541 -6.284 -0.217 1.00 96.50 116 ASP A O 1
ATOM 875 N N . LEU A 1 117 ? 1.971 -7.326 -1.442 1.00 97.69 117 LEU A N 1
ATOM 876 C CA . LEU A 1 117 ? 0.844 -7.022 -0.564 1.00 97.69 117 LEU A CA 1
ATOM 877 C C . LEU A 1 117 ? 0.106 -8.301 -0.178 1.00 97.69 117 LEU A C 1
ATOM 879 O O . LEU A 1 117 ? -0.004 -9.243 -0.961 1.00 97.69 117 LEU A O 1
ATOM 883 N N . ARG A 1 118 ? -0.483 -8.307 1.014 1.00 97.94 118 ARG A N 1
ATOM 884 C CA . ARG A 1 118 ? -1.392 -9.359 1.467 1.00 97.94 118 ARG A CA 1
ATOM 885 C C . ARG A 1 118 ? -2.619 -8.774 2.145 1.00 97.94 118 ARG A C 1
ATOM 887 O O . ARG A 1 118 ? -2.526 -7.753 2.824 1.00 97.94 118 ARG A O 1
ATOM 894 N N . ILE A 1 119 ? -3.752 -9.444 1.971 1.00 97.88 119 ILE A N 1
ATOM 895 C CA . ILE A 1 119 ? -5.007 -9.142 2.663 1.00 97.88 119 ILE A CA 1
ATOM 896 C C . ILE A 1 119 ? -5.275 -10.214 3.716 1.00 97.88 119 ILE A C 1
ATOM 898 O O . ILE A 1 119 ? -5.131 -11.410 3.452 1.00 97.88 119 ILE A O 1
ATOM 902 N N . VAL A 1 120 ? -5.603 -9.771 4.923 1.00 98.25 120 VAL A N 1
ATOM 903 C CA . VAL A 1 120 ? -5.663 -10.599 6.129 1.00 98.25 120 VAL A CA 1
ATOM 904 C C . VAL A 1 120 ? -7.015 -10.398 6.800 1.00 98.25 120 VAL A C 1
ATOM 906 O O . VAL A 1 120 ? -7.481 -9.264 6.909 1.00 98.25 120 VAL A O 1
ATOM 909 N N . ASP A 1 121 ? -7.651 -11.487 7.229 1.00 97.62 121 ASP A N 1
ATOM 910 C CA . ASP A 1 121 ? -8.868 -11.425 8.046 1.00 97.62 121 ASP A CA 1
ATOM 911 C C . ASP A 1 121 ? -8.510 -10.912 9.450 1.00 97.62 121 ASP A C 1
ATOM 913 O O . ASP A 1 121 ? -7.645 -11.472 10.126 1.00 97.62 121 ASP A O 1
ATOM 917 N N . THR A 1 122 ? -9.156 -9.831 9.892 1.00 96.88 122 THR A N 1
ATOM 918 C CA . THR A 1 122 ? -8.801 -9.149 11.151 1.00 96.88 122 THR A CA 1
ATOM 919 C C . THR A 1 122 ? -9.042 -10.028 12.381 1.00 96.88 122 THR A C 1
ATOM 921 O O . THR A 1 122 ? -8.356 -9.873 13.387 1.00 96.88 122 THR A O 1
ATOM 924 N N . ARG A 1 123 ? -10.019 -10.944 12.329 1.00 96.00 123 ARG A N 1
ATOM 925 C CA . ARG A 1 123 ? -10.435 -11.752 13.488 1.00 96.00 123 ARG A CA 1
ATOM 926 C C . ARG A 1 123 ? -9.557 -12.983 13.674 1.00 96.00 123 ARG A C 1
ATOM 928 O O . ARG A 1 123 ? -9.218 -13.325 14.800 1.00 96.00 123 ARG A O 1
ATOM 935 N N . SER A 1 124 ? -9.221 -13.657 12.579 1.00 97.31 124 SER A N 1
ATOM 936 C CA . SER A 1 124 ? -8.452 -14.909 12.583 1.00 97.31 124 SER A CA 1
ATOM 937 C C . SER A 1 124 ? -6.962 -14.719 12.306 1.00 97.31 124 SER A C 1
ATOM 939 O O . SER A 1 124 ? -6.182 -15.635 12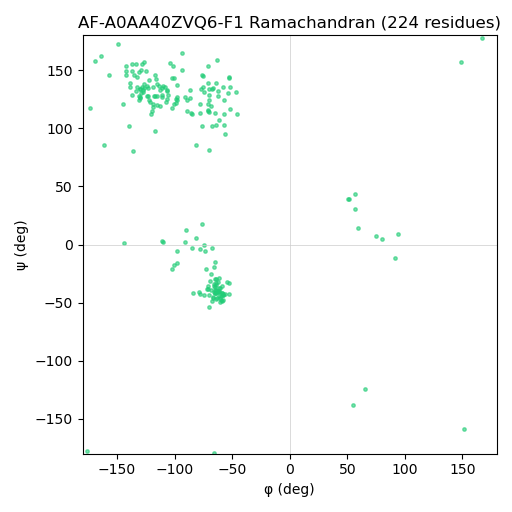.551 1.00 97.31 124 SER A O 1
ATOM 941 N N . LEU A 1 125 ? -6.566 -13.557 11.776 1.00 97.75 125 LEU A N 1
ATOM 942 C CA . LEU A 1 125 ? -5.215 -13.259 11.287 1.00 97.75 125 LEU A CA 1
ATOM 943 C C . LEU A 1 125 ? -4.729 -14.190 10.165 1.00 97.75 125 LEU A C 1
ATOM 945 O O . LEU A 1 125 ? -3.546 -14.196 9.819 1.00 97.75 125 LEU A O 1
ATOM 949 N N . ILE A 1 126 ? -5.638 -14.952 9.554 1.00 97.69 126 ILE A N 1
ATOM 950 C CA . ILE A 1 126 ? -5.325 -15.800 8.409 1.00 97.69 126 ILE A CA 1
ATOM 951 C C . ILE A 1 126 ? -5.151 -14.913 7.175 1.00 97.69 126 ILE A C 1
ATOM 953 O O . ILE A 1 126 ? -5.987 -14.058 6.863 1.00 97.69 126 ILE A O 1
ATOM 957 N N . VAL A 1 127 ? -4.052 -15.131 6.451 1.00 98.06 127 VAL A N 1
ATOM 958 C CA . VAL A 1 127 ? -3.804 -14.477 5.165 1.00 98.06 127 VAL A CA 1
ATOM 959 C C . VAL A 1 127 ? -4.758 -15.062 4.129 1.00 98.06 127 VAL A C 1
ATOM 961 O O . VAL A 1 127 ? -4.668 -16.238 3.788 1.00 98.06 127 VAL A O 1
ATOM 964 N N . VAL A 1 128 ? -5.660 -14.230 3.615 1.00 97.31 128 VAL A N 1
ATOM 965 C CA . VAL A 1 128 ? -6.662 -14.635 2.620 1.00 97.31 128 VAL A CA 1
ATOM 966 C C . VAL A 1 128 ? -6.031 -14.726 1.234 1.00 97.31 128 VAL A C 1
ATOM 968 O O . VAL A 1 128 ? -6.302 -15.658 0.480 1.00 97.31 128 VAL A O 1
ATOM 971 N N . LYS A 1 129 ? -5.179 -13.753 0.886 1.00 97.25 129 LYS A N 1
ATOM 972 C CA . LYS A 1 129 ? -4.452 -13.727 -0.386 1.00 97.25 129 LYS A CA 1
ATOM 973 C C . LYS A 1 129 ? -3.190 -12.882 -0.285 1.00 97.25 129 LYS A C 1
ATOM 975 O O . LYS A 1 129 ? -3.189 -11.837 0.365 1.00 97.25 129 LYS A O 1
ATOM 980 N N . THR A 1 130 ? -2.162 -13.306 -1.011 1.00 97.44 130 THR A N 1
ATOM 981 C CA . THR A 1 130 ? -0.929 -12.550 -1.249 1.00 97.44 130 THR A CA 1
ATOM 982 C C . THR A 1 130 ? -0.809 -12.249 -2.738 1.00 97.44 130 THR A C 1
ATOM 984 O O . THR A 1 130 ? -1.173 -13.073 -3.578 1.00 97.44 130 THR A O 1
ATOM 987 N N . VAL A 1 131 ? -0.319 -11.060 -3.069 1.00 96.12 131 VAL A N 1
ATOM 988 C CA . VAL A 1 131 ? -0.048 -10.609 -4.431 1.00 96.12 131 VAL A CA 1
ATOM 989 C C . VAL A 1 131 ? 1.367 -10.049 -4.470 1.00 96.12 131 VAL A C 1
ATOM 991 O O . VAL A 1 131 ? 1.698 -9.171 -3.678 1.00 96.12 131 VAL A O 1
ATOM 994 N N . SER A 1 132 ? 2.161 -10.553 -5.411 1.00 95.69 132 SER A N 1
ATOM 995 C CA . SER A 1 132 ? 3.492 -10.056 -5.751 1.00 95.69 132 SER A CA 1
ATOM 996 C C . SER A 1 132 ? 3.463 -9.600 -7.204 1.00 95.69 132 SER A C 1
ATOM 998 O O . SER A 1 132 ? 3.084 -10.383 -8.080 1.00 95.69 132 SER A O 1
ATOM 1000 N N . LEU A 1 133 ? 3.771 -8.330 -7.462 1.00 93.19 133 LEU A N 1
ATOM 1001 C CA . LEU A 1 133 ? 3.807 -7.763 -8.809 1.00 93.19 133 LEU A CA 1
ATOM 1002 C C . LEU A 1 133 ? 5.113 -7.016 -9.028 1.00 93.19 133 LEU A C 1
ATOM 1004 O O . LEU A 1 133 ? 5.486 -6.165 -8.223 1.00 93.19 133 LEU A O 1
ATOM 1008 N N . THR A 1 134 ? 5.729 -7.261 -10.181 1.00 90.81 134 THR A N 1
ATOM 1009 C CA . THR A 1 134 ? 6.922 -6.544 -10.628 1.00 90.81 134 THR A CA 1
ATOM 1010 C C . THR A 1 134 ? 6.613 -5.787 -11.908 1.00 90.81 134 THR A C 1
ATOM 1012 O O . THR A 1 134 ? 6.130 -6.362 -12.884 1.00 90.81 134 THR A O 1
ATOM 1015 N N . LYS A 1 135 ? 6.922 -4.490 -11.922 1.00 86.56 135 LYS A N 1
ATOM 1016 C CA . LYS A 1 135 ? 6.854 -3.644 -13.112 1.00 86.56 135 LYS A CA 1
ATOM 1017 C C . LYS A 1 135 ? 8.257 -3.244 -13.541 1.00 86.56 135 LYS A C 1
ATOM 1019 O O . LYS A 1 135 ? 9.028 -2.732 -12.735 1.00 86.56 135 LYS A O 1
ATOM 1024 N N . GLN A 1 136 ? 8.562 -3.456 -14.817 1.00 83.81 136 GLN A N 1
ATOM 1025 C CA . GLN A 1 136 ? 9.803 -3.011 -15.445 1.00 83.81 136 GLN A CA 1
ATOM 1026 C C . GLN A 1 136 ? 9.574 -1.731 -16.253 1.00 83.81 136 GLN A C 1
ATOM 1028 O O . GLN A 1 136 ? 8.538 -1.564 -16.896 1.00 83.81 136 GLN A O 1
ATOM 1033 N N . TYR A 1 137 ? 10.569 -0.852 -16.231 1.00 79.00 137 TYR A N 1
ATOM 1034 C CA . TYR A 1 137 ? 10.642 0.405 -16.959 1.00 79.00 137 TYR A CA 1
ATOM 1035 C C . TYR A 1 137 ? 11.841 0.359 -17.890 1.00 79.00 137 TYR A C 1
ATOM 1037 O O . TYR A 1 137 ? 12.937 -0.008 -17.470 1.00 79.00 137 TYR A O 1
ATOM 1045 N N . THR A 1 138 ? 11.662 0.808 -19.125 1.00 74.94 138 THR A N 1
ATOM 1046 C CA . THR A 1 138 ? 12.766 0.986 -20.068 1.00 74.94 138 THR A CA 1
ATOM 1047 C C . THR A 1 138 ?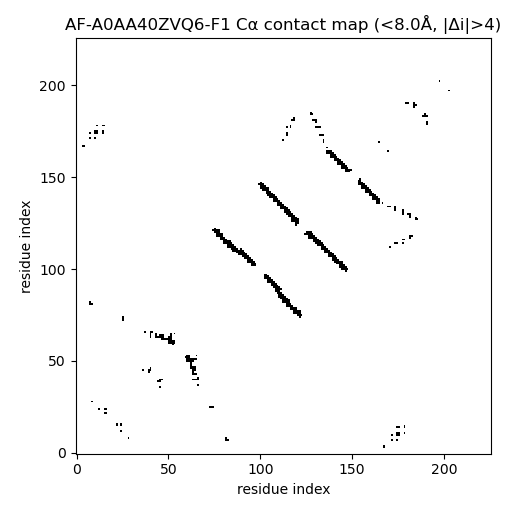 12.841 2.455 -20.455 1.00 74.94 138 THR A C 1
ATOM 1049 O O . THR A 1 138 ? 11.892 3.021 -20.994 1.00 74.94 138 THR A O 1
ATOM 1052 N N . GLY A 1 139 ? 13.967 3.083 -20.138 1.00 71.38 139 GLY A N 1
ATOM 1053 C CA . GLY A 1 139 ? 14.307 4.440 -20.534 1.00 71.38 139 GLY A CA 1
ATOM 1054 C C . GLY A 1 139 ? 15.282 4.447 -21.702 1.00 71.38 139 GLY A C 1
ATOM 1055 O O . GLY A 1 139 ? 16.079 3.522 -21.848 1.00 71.38 139 GLY A O 1
ATOM 1056 N N . TYR A 1 140 ? 15.260 5.512 -22.495 1.00 73.31 140 TYR A N 1
ATOM 1057 C CA . TYR A 1 140 ? 16.229 5.728 -23.564 1.00 73.31 140 TYR A CA 1
ATOM 1058 C C . TYR A 1 140 ? 16.816 7.139 -23.500 1.00 73.31 140 TYR A C 1
ATOM 1060 O O . TYR A 1 140 ? 16.172 8.102 -23.078 1.00 73.31 140 TYR A O 1
ATOM 1068 N N . GLU A 1 141 ? 18.065 7.250 -23.923 1.00 71.69 141 GLU A N 1
ATOM 1069 C CA . GLU A 1 141 ? 18.795 8.495 -24.094 1.00 71.69 141 GLU A CA 1
ATOM 1070 C C . GLU A 1 141 ? 19.428 8.476 -25.480 1.00 71.69 141 GLU A C 1
ATOM 1072 O O . GLU A 1 141 ? 20.169 7.559 -25.823 1.00 71.69 141 GLU A O 1
ATOM 1077 N N . THR A 1 142 ? 19.133 9.489 -26.282 1.00 70.25 142 THR A N 1
ATOM 1078 C CA . THR A 1 142 ? 19.739 9.690 -27.598 1.00 70.25 142 THR A CA 1
ATOM 1079 C C . THR A 1 142 ? 20.384 11.061 -27.616 1.00 70.25 142 THR A C 1
ATOM 1081 O O . THR A 1 142 ? 19.727 12.052 -27.300 1.00 70.25 142 THR A O 1
ATOM 1084 N N . GLY A 1 143 ? 21.651 11.149 -27.993 1.00 71.50 143 GLY A N 1
ATOM 1085 C CA . GLY A 1 143 ? 22.355 12.420 -28.089 1.00 71.50 143 GLY A CA 1
ATOM 1086 C C . GLY A 1 143 ? 23.423 12.414 -29.166 1.00 71.50 143 GLY A C 1
ATOM 1087 O O . GLY A 1 143 ? 23.730 11.383 -29.751 1.00 71.50 143 GLY A O 1
ATOM 1088 N N . ALA A 1 144 ? 23.997 13.579 -29.412 1.00 68.38 144 ALA A N 1
ATOM 1089 C CA . ALA A 1 144 ? 25.196 13.768 -30.208 1.00 68.38 144 ALA A CA 1
ATOM 1090 C C . ALA A 1 144 ? 26.140 14.691 -29.428 1.00 68.38 144 ALA A C 1
ATOM 1092 O O . ALA A 1 144 ? 25.694 15.671 -28.824 1.00 68.38 144 ALA A O 1
ATOM 1093 N N . GLY A 1 145 ? 27.425 14.344 -29.391 1.00 65.56 145 GLY A N 1
ATOM 1094 C CA . GLY A 1 145 ? 28.445 15.096 -28.655 1.00 65.56 145 GLY A CA 1
ATOM 1095 C C . GLY A 1 145 ? 29.632 15.467 -29.534 1.00 65.56 145 GLY A C 1
ATOM 1096 O O . GLY A 1 145 ? 29.871 14.811 -30.549 1.00 65.56 145 GLY A O 1
ATOM 1097 N N . THR A 1 146 ? 30.363 16.514 -29.143 1.00 56.53 146 THR A N 1
ATOM 1098 C CA . THR A 1 146 ? 31.667 16.869 -29.723 1.00 56.53 146 THR A CA 1
ATOM 1099 C C . THR A 1 146 ? 32.722 16.946 -28.622 1.00 56.53 146 THR A C 1
ATOM 1101 O O . THR A 1 146 ? 32.538 17.704 -27.670 1.00 56.53 146 THR A O 1
ATOM 1104 N N . PHE A 1 147 ? 33.843 16.249 -28.790 1.00 59.50 147 PHE A N 1
ATOM 1105 C CA . PHE A 1 147 ? 34.999 16.306 -27.897 1.00 59.50 147 PHE A CA 1
ATOM 1106 C C . PHE A 1 147 ? 36.179 16.941 -28.629 1.00 59.50 147 PHE A C 1
ATOM 1108 O O . PHE A 1 147 ? 36.639 16.419 -29.647 1.00 59.50 147 PHE A O 1
ATOM 1115 N N . ARG A 1 148 ? 36.684 18.071 -28.123 1.00 58.78 148 ARG A N 1
ATOM 1116 C CA . ARG A 1 148 ? 37.916 18.690 -28.634 1.00 58.78 148 ARG A CA 1
ATOM 1117 C C . ARG A 1 148 ? 38.838 19.091 -27.490 1.00 58.78 148 ARG A C 1
ATOM 1119 O O . ARG A 1 148 ? 38.419 19.740 -26.533 1.00 58.78 148 ARG A O 1
ATOM 1126 N N . PHE A 1 149 ? 40.108 18.725 -27.635 1.00 49.97 149 PHE A N 1
ATOM 1127 C CA . PHE A 1 149 ? 41.189 19.182 -26.772 1.00 49.97 149 PHE A CA 1
ATOM 1128 C C . PHE A 1 149 ? 41.780 20.470 -27.348 1.00 49.97 149 PHE A C 1
ATOM 1130 O O . PHE A 1 149 ? 42.223 20.491 -28.496 1.00 49.97 149 PHE A O 1
ATOM 1137 N N . PHE A 1 150 ? 41.801 21.534 -26.545 1.00 64.75 150 PHE A N 1
ATOM 1138 C CA . PHE A 1 150 ? 42.527 22.766 -26.852 1.00 64.75 150 PHE A CA 1
ATOM 1139 C C . PHE A 1 150 ? 43.609 22.959 -25.784 1.00 64.75 150 PHE A C 1
ATOM 1141 O O . PHE A 1 150 ? 43.334 23.428 -24.678 1.00 64.75 150 PHE A O 1
ATOM 1148 N N . GLY A 1 151 ? 44.844 22.549 -26.093 1.00 69.19 151 GLY A N 1
ATOM 1149 C CA . GLY A 1 151 ? 45.938 22.533 -25.116 1.00 69.19 151 GLY A CA 1
ATOM 1150 C C . GLY A 1 151 ? 45.675 21.523 -23.992 1.00 69.19 151 GLY A C 1
ATOM 1151 O O . GLY A 1 151 ? 45.444 20.350 -24.270 1.00 69.19 151 GLY A O 1
ATOM 1152 N N . SER A 1 152 ? 45.690 21.971 -22.732 1.00 68.38 152 SER A N 1
ATOM 1153 C CA . SER A 1 152 ? 45.401 21.148 -21.542 1.00 68.38 152 SER A CA 1
ATOM 1154 C C . SER A 1 152 ? 43.924 21.138 -21.113 1.00 68.38 152 SER A C 1
ATOM 1156 O O . SER A 1 152 ? 43.598 20.519 -20.104 1.00 68.38 152 SER A O 1
ATOM 1158 N N . ASN A 1 153 ? 43.030 21.812 -21.849 1.00 44.44 153 ASN A N 1
ATOM 1159 C CA . ASN A 1 153 ? 41.618 21.954 -21.483 1.00 44.44 153 ASN A CA 1
ATOM 1160 C C . ASN A 1 153 ? 40.704 21.116 -22.394 1.00 44.44 153 ASN A C 1
ATOM 1162 O O . ASN A 1 153 ? 40.856 21.114 -23.620 1.00 44.44 153 ASN A O 1
ATOM 1166 N N . LEU A 1 154 ? 39.735 20.425 -21.782 1.00 56.00 154 LEU A N 1
ATOM 1167 C CA . LEU A 1 154 ? 38.726 19.602 -22.454 1.00 56.00 154 LEU A CA 1
ATOM 1168 C C . LEU A 1 154 ? 37.410 20.377 -22.556 1.00 56.00 154 LEU A C 1
ATOM 1170 O O . LEU A 1 154 ? 36.843 20.775 -21.540 1.00 56.00 154 LEU A O 1
ATOM 1174 N N . PHE A 1 155 ? 36.926 20.577 -23.782 1.00 53.53 155 PHE A N 1
ATOM 1175 C CA . PHE A 1 155 ? 35.621 21.182 -24.042 1.00 53.53 155 PHE A CA 1
ATOM 1176 C C . PHE A 1 155 ? 34.651 20.104 -24.537 1.00 53.53 155 PHE A C 1
ATOM 1178 O O . PHE A 1 155 ? 34.923 19.441 -25.542 1.00 53.53 155 PHE A O 1
ATOM 1185 N N . ASP A 1 156 ? 33.533 19.942 -23.825 1.00 59.50 156 ASP A N 1
ATOM 1186 C CA . ASP A 1 156 ? 32.472 18.976 -24.125 1.00 59.50 156 ASP A CA 1
ATOM 1187 C C . ASP A 1 156 ? 31.139 19.708 -24.339 1.00 59.50 156 ASP A C 1
ATOM 1189 O O . ASP A 1 156 ? 30.665 20.443 -23.470 1.00 59.50 156 ASP A O 1
ATOM 1193 N N . ILE A 1 157 ? 30.543 19.511 -25.516 1.00 64.31 157 ILE A N 1
ATOM 1194 C CA . ILE A 1 157 ? 29.213 20.016 -25.862 1.00 64.31 157 ILE A CA 1
ATOM 1195 C C . ILE A 1 157 ? 28.346 18.806 -26.207 1.00 64.31 157 ILE A C 1
ATOM 1197 O O . ILE A 1 157 ? 28.558 18.150 -27.227 1.00 64.31 157 ILE A O 1
ATOM 1201 N N . ASN A 1 158 ? 27.347 18.537 -25.364 1.00 65.75 158 ASN A N 1
ATOM 1202 C CA . ASN A 1 158 ? 26.379 17.459 -25.548 1.00 65.75 158 ASN A CA 1
ATOM 1203 C C . ASN A 1 158 ? 24.991 18.035 -25.848 1.00 65.75 158 ASN A C 1
ATOM 1205 O O . ASN A 1 158 ? 24.463 18.817 -25.060 1.00 65.75 158 ASN A O 1
ATOM 1209 N N . ILE A 1 159 ? 24.369 17.586 -26.940 1.00 70.44 159 ILE A N 1
ATOM 1210 C CA . ILE A 1 159 ? 22.962 17.864 -27.258 1.00 70.44 159 ILE A CA 1
ATOM 1211 C C . ILE A 1 159 ? 22.226 16.525 -27.303 1.00 70.44 159 ILE A C 1
ATOM 1213 O O . ILE A 1 159 ? 22.658 15.603 -27.991 1.00 70.44 159 ILE A O 1
ATOM 1217 N N . GLY A 1 160 ? 21.121 16.381 -26.572 1.00 67.44 160 GLY A N 1
ATOM 1218 C CA . GLY A 1 160 ? 20.389 15.117 -26.544 1.00 67.44 160 GLY A CA 1
ATOM 1219 C C . GLY A 1 160 ? 18.979 15.212 -25.983 1.00 67.44 160 GLY A C 1
ATOM 1220 O O . GLY A 1 160 ? 18.618 16.168 -25.302 1.00 67.44 160 GLY A O 1
ATOM 1221 N N . ALA A 1 161 ? 18.197 14.181 -26.286 1.00 67.56 161 ALA A N 1
ATOM 1222 C CA . ALA A 1 161 ? 16.862 13.942 -25.765 1.00 67.56 161 ALA A CA 1
ATOM 1223 C C . ALA A 1 161 ? 16.868 12.662 -24.920 1.00 67.56 161 ALA A C 1
ATOM 1225 O O . ALA A 1 161 ? 17.461 11.647 -25.294 1.00 67.56 161 ALA A O 1
ATOM 1226 N N . LYS A 1 162 ? 16.185 12.704 -23.776 1.00 68.94 162 LYS A N 1
ATOM 1227 C CA . LYS A 1 162 ? 16.029 11.569 -22.864 1.00 68.94 162 LYS A CA 1
ATOM 1228 C C . LYS A 1 162 ? 14.551 11.371 -22.562 1.00 68.94 162 LYS A C 1
ATOM 1230 O O . LYS A 1 162 ? 13.858 12.334 -22.248 1.00 68.94 162 LYS A O 1
ATOM 1235 N N . GLY A 1 163 ? 14.084 10.129 -22.649 1.00 66.00 163 GLY A N 1
ATOM 1236 C CA . GLY A 1 163 ? 12.704 9.748 -22.359 1.00 66.00 163 GLY A CA 1
ATOM 1237 C C . GLY A 1 163 ? 12.662 8.570 -21.393 1.00 66.00 163 GLY A C 1
ATOM 1238 O O . GLY A 1 163 ? 13.352 7.572 -21.594 1.00 66.00 163 GLY A O 1
ATOM 1239 N N . GLN A 1 164 ? 11.869 8.688 -20.327 1.00 66.69 164 GLN A N 1
ATOM 1240 C CA . GLN A 1 164 ? 11.643 7.620 -19.349 1.00 66.69 164 GLN A CA 1
ATOM 1241 C C . GLN A 1 164 ? 10.180 7.637 -18.896 1.00 66.69 164 GLN A C 1
ATOM 1243 O O . GLN A 1 164 ? 9.579 8.707 -18.786 1.00 66.69 164 GLN A O 1
ATOM 1248 N N . GLU A 1 165 ? 9.607 6.462 -18.622 1.00 70.31 165 GLU A N 1
ATOM 1249 C CA . GLU A 1 165 ? 8.304 6.383 -17.956 1.00 70.31 165 GLU A CA 1
ATOM 1250 C C . GLU A 1 165 ? 8.413 6.977 -16.535 1.00 70.31 165 GLU A C 1
ATOM 1252 O O . GLU A 1 165 ? 9.404 6.720 -15.844 1.00 70.31 165 GLU A O 1
ATOM 1257 N N . PRO A 1 166 ? 7.421 7.754 -16.055 1.00 76.62 166 PRO A N 1
ATOM 1258 C CA . PRO A 1 166 ? 7.452 8.278 -14.696 1.00 76.62 166 PRO A CA 1
ATOM 1259 C C . PRO A 1 166 ? 7.373 7.149 -13.656 1.00 76.62 166 PRO A C 1
ATOM 1261 O O . PRO A 1 166 ? 6.329 6.516 -13.486 1.00 76.62 166 PRO A O 1
ATOM 1264 N N . LEU A 1 167 ? 8.454 6.944 -12.897 1.00 78.81 167 LEU A N 1
ATOM 1265 C CA . LEU A 1 167 ? 8.555 5.888 -11.878 1.00 78.81 167 LEU A CA 1
ATOM 1266 C C . LEU A 1 167 ? 7.392 5.919 -10.869 1.00 78.81 167 LEU A C 1
ATOM 1268 O O . LEU A 1 167 ? 6.815 4.885 -10.543 1.00 78.81 167 LEU A O 1
ATOM 1272 N N . GLN A 1 168 ? 6.998 7.110 -10.406 1.00 80.56 168 GLN A N 1
ATOM 1273 C CA . GLN A 1 168 ? 5.900 7.262 -9.442 1.00 80.56 168 GLN A CA 1
ATOM 1274 C C . GLN A 1 168 ? 4.538 6.845 -10.014 1.00 80.56 168 GLN A C 1
ATOM 1276 O O . GLN A 1 168 ? 3.719 6.271 -9.295 1.00 80.56 168 GLN A O 1
ATOM 1281 N N . LEU A 1 169 ? 4.296 7.092 -11.306 1.00 82.62 169 LEU A N 1
ATOM 1282 C CA . LEU A 1 169 ? 3.081 6.632 -11.983 1.00 82.62 169 LEU A CA 1
ATOM 1283 C C . LEU A 1 169 ? 3.087 5.105 -12.110 1.00 82.62 169 LEU A C 1
ATOM 1285 O O . LEU A 1 169 ? 2.071 4.448 -11.887 1.00 82.62 169 LEU A O 1
ATOM 1289 N N . GLY A 1 170 ? 4.251 4.533 -12.403 1.00 82.62 170 GLY A N 1
ATOM 1290 C CA . GLY A 1 170 ? 4.466 3.095 -12.417 1.00 82.62 170 GLY A CA 1
ATOM 1291 C C . GLY A 1 170 ? 4.180 2.411 -11.082 1.00 82.62 170 GLY A C 1
ATOM 1292 O O . GLY A 1 170 ? 3.424 1.442 -11.031 1.00 82.62 170 GLY A O 1
ATOM 1293 N N . ILE A 1 171 ? 4.711 2.958 -9.990 1.00 89.19 171 ILE A N 1
ATOM 1294 C CA . ILE A 1 171 ? 4.452 2.470 -8.629 1.00 89.19 171 ILE A CA 1
ATOM 1295 C C . ILE A 1 171 ? 2.959 2.554 -8.305 1.00 89.19 171 ILE A C 1
ATOM 1297 O O . ILE A 1 171 ? 2.366 1.561 -7.889 1.00 89.19 171 ILE A O 1
ATOM 1301 N N . ARG A 1 172 ? 2.332 3.713 -8.548 1.00 90.75 172 ARG A N 1
ATOM 1302 C CA . ARG A 1 172 ? 0.901 3.918 -8.292 1.00 90.75 172 ARG A CA 1
ATOM 1303 C C . ARG A 1 172 ? 0.043 2.912 -9.059 1.00 90.75 172 ARG A C 1
ATOM 1305 O O . ARG A 1 172 ? -0.830 2.291 -8.469 1.00 90.75 172 ARG A O 1
ATOM 1312 N N . THR A 1 173 ? 0.309 2.719 -10.349 1.00 88.62 173 THR A N 1
ATOM 1313 C CA . THR A 1 173 ? -0.442 1.764 -11.185 1.00 88.62 173 THR A CA 1
ATOM 1314 C C . THR A 1 173 ? -0.242 0.314 -10.744 1.00 88.62 173 THR A C 1
ATOM 1316 O O . THR A 1 173 ? -1.201 -0.458 -10.738 1.00 88.62 173 THR A O 1
ATOM 1319 N N . THR A 1 174 ? 0.968 -0.046 -10.308 1.00 90.94 174 THR A N 1
ATOM 1320 C CA . THR A 1 174 ? 1.273 -1.383 -9.769 1.00 90.94 174 THR A CA 1
ATOM 1321 C C . THR A 1 174 ? 0.542 -1.631 -8.447 1.00 90.94 174 THR A C 1
ATOM 1323 O O . THR A 1 174 ? -0.085 -2.675 -8.280 1.00 90.94 174 THR A O 1
ATOM 1326 N N . LEU A 1 175 ? 0.545 -0.655 -7.530 1.00 94.62 175 LEU A N 1
ATOM 1327 C CA . LEU A 1 175 ? -0.204 -0.726 -6.269 1.00 94.62 175 LEU A CA 1
ATOM 1328 C C . LEU A 1 175 ? -1.720 -0.792 -6.501 1.00 94.62 175 LEU A C 1
ATOM 1330 O O . LEU A 1 175 ? -2.407 -1.559 -5.828 1.00 94.62 175 LEU A O 1
ATOM 1334 N N . GLU A 1 176 ? -2.249 -0.036 -7.466 1.00 92.94 176 GLU A N 1
ATOM 1335 C CA . GLU A 1 176 ? -3.665 -0.090 -7.856 1.00 92.94 176 GLU A CA 1
ATOM 1336 C C . GLU A 1 176 ? -4.055 -1.477 -8.384 1.00 92.94 176 GLU A C 1
ATOM 1338 O O . GLU A 1 176 ? -5.081 -2.027 -7.983 1.00 92.94 176 GLU A O 1
ATOM 1343 N N . GLU A 1 177 ? -3.221 -2.085 -9.232 1.00 92.56 177 GLU A N 1
ATOM 1344 C CA . GLU A 1 177 ? -3.447 -3.453 -9.703 1.00 92.56 177 GLU A CA 1
ATOM 1345 C C . GLU A 1 177 ? -3.379 -4.479 -8.570 1.00 92.56 177 GLU A C 1
ATOM 1347 O O . GLU A 1 177 ? -4.267 -5.327 -8.458 1.00 92.56 177 GLU A O 1
ATOM 1352 N N . ALA A 1 178 ? -2.353 -4.397 -7.719 1.00 95.06 178 ALA A N 1
ATOM 1353 C CA . ALA A 1 178 ? -2.200 -5.304 -6.589 1.00 95.06 178 ALA A CA 1
ATOM 1354 C C . ALA A 1 178 ? -3.424 -5.236 -5.664 1.00 95.06 178 ALA A C 1
ATOM 1356 O O . ALA A 1 178 ? -3.979 -6.267 -5.281 1.00 95.06 178 ALA A O 1
ATOM 1357 N N . THR A 1 179 ? -3.903 -4.021 -5.389 1.00 95.12 179 THR A N 1
ATOM 1358 C CA . THR A 1 179 ? -5.103 -3.765 -4.584 1.00 95.12 179 THR A CA 1
ATOM 1359 C C . THR A 1 179 ? -6.343 -4.410 -5.205 1.00 95.12 179 THR A C 1
ATOM 1361 O O . THR A 1 179 ? -7.067 -5.127 -4.515 1.00 95.12 179 THR A O 1
ATOM 1364 N N . LEU A 1 180 ? -6.568 -4.234 -6.513 1.00 93.25 180 LEU A N 1
ATOM 1365 C CA . LEU A 1 180 ? -7.687 -4.872 -7.218 1.00 93.25 180 LEU A CA 1
ATOM 1366 C C . LEU A 1 180 ? -7.619 -6.402 -7.144 1.00 93.25 180 LEU A C 1
ATOM 1368 O O . LEU A 1 180 ? -8.627 -7.052 -6.861 1.00 93.25 180 LEU A O 1
ATOM 1372 N N . ARG A 1 181 ? -6.434 -6.992 -7.347 1.00 94.25 181 ARG A N 1
ATOM 1373 C CA . ARG A 1 181 ? -6.237 -8.450 -7.276 1.00 94.25 181 ARG A CA 1
ATOM 1374 C C . ARG A 1 181 ? -6.496 -9.013 -5.876 1.00 94.25 181 ARG A C 1
ATOM 1376 O O . ARG A 1 181 ? -6.983 -10.144 -5.771 1.00 94.25 181 ARG A O 1
ATOM 1383 N N . LEU A 1 182 ? -6.173 -8.260 -4.822 1.00 95.75 182 LEU A N 1
ATOM 1384 C CA . LEU A 1 182 ? -6.475 -8.623 -3.434 1.00 95.75 182 LEU A CA 1
ATOM 1385 C C . LEU A 1 182 ? -7.976 -8.540 -3.155 1.00 95.75 182 LEU A C 1
ATOM 1387 O O . LEU A 1 182 ? -8.577 -9.528 -2.738 1.00 95.75 182 LEU A O 1
ATOM 1391 N N . ILE A 1 183 ? -8.599 -7.401 -3.448 1.00 94.31 183 ILE A N 1
ATOM 1392 C CA . ILE A 1 183 ? -10.030 -7.187 -3.212 1.00 94.31 183 ILE A CA 1
ATOM 1393 C C . ILE A 1 183 ? -10.900 -8.166 -4.001 1.00 94.31 183 ILE A C 1
ATOM 1395 O O . ILE A 1 183 ? -11.885 -8.660 -3.456 1.00 94.31 183 ILE A O 1
ATOM 1399 N N . GLY A 1 184 ? -10.521 -8.512 -5.235 1.00 92.25 184 GLY A N 1
ATOM 1400 C CA . GLY A 1 184 ? -11.239 -9.510 -6.033 1.00 92.25 184 GLY A CA 1
ATOM 1401 C C . GLY A 1 184 ? -11.404 -10.850 -5.306 1.00 92.25 184 GLY A C 1
ATOM 1402 O O . GLY A 1 184 ? -12.440 -11.497 -5.428 1.00 92.25 184 GLY A O 1
ATOM 1403 N N . SER A 1 185 ? -10.437 -11.233 -4.462 1.00 90.81 185 SER A N 1
ATOM 1404 C CA . SER A 1 185 ? -10.537 -12.464 -3.665 1.00 90.81 185 SER A CA 1
ATOM 1405 C C . SER A 1 185 ? -11.567 -12.381 -2.538 1.00 90.81 185 SER A C 1
ATOM 1407 O O . SER A 1 185 ? -12.306 -13.338 -2.321 1.00 90.81 185 SER A O 1
ATOM 1409 N N . VAL A 1 186 ? -11.678 -11.225 -1.879 1.00 92.06 186 VAL A N 1
ATOM 1410 C CA . VAL A 1 186 ? -12.653 -10.990 -0.803 1.00 92.06 186 VAL A CA 1
ATOM 1411 C C . VAL A 1 186 ? -14.060 -10.811 -1.367 1.00 92.06 186 VAL A C 1
ATOM 1413 O O . VAL A 1 186 ? -15.011 -11.404 -0.864 1.00 92.06 186 VAL A O 1
ATOM 1416 N N . LEU A 1 187 ? -14.196 -10.040 -2.448 1.00 90.75 187 LEU A N 1
ATOM 1417 C CA . LEU A 1 187 ? -15.481 -9.798 -3.108 1.00 90.75 187 LEU A CA 1
ATOM 1418 C C . LEU A 1 187 ? -15.939 -10.962 -3.996 1.00 90.75 187 LEU A C 1
ATOM 1420 O O . LEU A 1 187 ? -17.034 -10.893 -4.552 1.00 90.75 187 LEU A O 1
ATOM 1424 N N . LYS A 1 188 ? -15.117 -12.012 -4.149 1.00 89.19 188 LYS A N 1
ATOM 1425 C CA . LYS A 1 188 ? -15.345 -13.137 -5.074 1.00 89.19 188 LYS A CA 1
ATOM 1426 C C . LYS A 1 188 ? -15.663 -12.662 -6.498 1.00 89.19 188 LYS A C 1
ATOM 1428 O O . LYS A 1 188 ? -16.520 -13.219 -7.178 1.00 89.19 188 LYS A O 1
ATOM 1433 N N . ALA A 1 189 ? -14.975 -11.609 -6.925 1.00 87.19 189 ALA A N 1
ATOM 1434 C CA . ALA A 1 189 ? -15.104 -11.011 -8.243 1.00 87.19 189 ALA A CA 1
ATOM 1435 C C . ALA A 1 189 ? -13.799 -11.216 -9.009 1.00 87.19 189 ALA A C 1
ATOM 1437 O O . ALA A 1 189 ? -12.718 -11.014 -8.452 1.00 87.19 189 ALA A O 1
ATOM 1438 N N . ASP A 1 190 ? -13.900 -11.599 -10.279 1.00 85.31 190 ASP A N 1
ATOM 1439 C CA . ASP A 1 190 ? -12.728 -11.761 -11.130 1.00 85.31 190 ASP A CA 1
ATOM 1440 C C . ASP A 1 190 ? -12.114 -10.384 -11.458 1.00 85.31 190 ASP A C 1
ATOM 1442 O O . ASP A 1 190 ? -12.754 -9.570 -12.137 1.00 85.31 190 ASP A O 1
ATOM 1446 N N . PRO A 1 191 ? -10.891 -10.081 -10.980 1.00 83.44 191 PRO A N 1
ATOM 1447 C CA . PRO A 1 191 ? -10.231 -8.827 -11.306 1.00 83.44 191 PRO A CA 1
ATOM 1448 C C . PRO A 1 191 ? -9.832 -8.753 -12.785 1.00 83.44 191 PRO A C 1
ATOM 1450 O O . PRO A 1 191 ? -9.728 -7.646 -13.314 1.00 83.44 191 PRO A O 1
ATOM 1453 N N . ASP A 1 192 ? -9.626 -9.882 -13.470 1.00 82.56 192 ASP A N 1
ATOM 1454 C CA . ASP A 1 192 ? -9.084 -9.890 -14.829 1.00 82.56 192 ASP A CA 1
ATOM 1455 C C . ASP A 1 192 ? -10.086 -9.320 -15.844 1.00 82.56 192 ASP A C 1
ATOM 1457 O O . ASP A 1 192 ? -9.679 -8.610 -16.764 1.00 82.56 192 ASP A O 1
ATOM 1461 N N . ALA A 1 193 ? -11.394 -9.482 -15.620 1.00 77.88 193 ALA A N 1
ATOM 1462 C CA . ALA A 1 193 ? -12.428 -8.801 -16.404 1.00 77.88 193 ALA A CA 1
ATOM 1463 C C . ALA A 1 193 ? -12.301 -7.261 -16.339 1.00 77.88 193 ALA A C 1
ATOM 1465 O O . ALA A 1 193 ? -12.400 -6.573 -17.359 1.00 77.88 193 ALA A O 1
ATOM 1466 N N . CYS A 1 194 ? -12.011 -6.708 -15.156 1.00 77.31 194 CYS A N 1
ATOM 1467 C CA . CYS A 1 194 ? -11.771 -5.272 -14.978 1.00 77.31 194 CYS A CA 1
ATOM 1468 C C . CYS A 1 194 ? -10.443 -4.848 -15.623 1.00 77.31 194 CYS A C 1
ATOM 1470 O O . CYS A 1 194 ? -10.375 -3.848 -16.339 1.00 77.31 194 CYS A O 1
ATOM 1472 N N . LEU A 1 195 ? -9.384 -5.636 -15.441 1.00 79.62 195 LEU A N 1
ATOM 1473 C CA . LEU A 1 195 ? -8.070 -5.344 -16.013 1.00 79.62 195 LEU A CA 1
ATOM 1474 C C . LEU A 1 195 ? -8.076 -5.411 -17.549 1.00 79.62 195 LEU A C 1
ATOM 1476 O O . LEU A 1 195 ? -7.411 -4.601 -18.195 1.00 79.62 195 LEU A O 1
ATOM 1480 N N . ALA A 1 196 ? -8.865 -6.308 -18.143 1.00 76.19 196 ALA A N 1
ATOM 1481 C CA . ALA A 1 196 ? -9.042 -6.416 -19.591 1.00 76.19 196 ALA A CA 1
ATOM 1482 C C . ALA A 1 196 ? -9.706 -5.169 -20.200 1.00 76.19 196 ALA A C 1
ATOM 1484 O O . ALA A 1 196 ? -9.404 -4.789 -21.337 1.00 76.19 196 ALA A O 1
ATOM 1485 N N . SER A 1 197 ? -10.553 -4.489 -19.424 1.00 71.69 197 SER A N 1
ATOM 1486 C CA . SER A 1 197 ? -11.222 -3.249 -19.829 1.00 71.69 197 SER A CA 1
ATOM 1487 C C . SER A 1 197 ? -10.289 -2.027 -19.856 1.00 71.69 197 SER A C 1
ATOM 1489 O O . SER A 1 197 ? -10.683 -0.958 -20.324 1.00 71.69 197 SER A O 1
ATOM 1491 N N . ARG A 1 198 ? -9.029 -2.170 -19.404 1.00 69.62 198 ARG A N 1
ATOM 1492 C CA . ARG A 1 198 ? -8.049 -1.076 -19.417 1.00 69.62 198 ARG A CA 1
ATOM 1493 C C . ARG A 1 198 ? -7.827 -0.537 -20.836 1.00 69.62 198 ARG A C 1
ATOM 1495 O O . ARG A 1 198 ? -7.590 -1.335 -21.757 1.00 69.62 198 ARG A O 1
ATOM 1502 N N . PRO A 1 199 ? -7.781 0.802 -21.001 1.00 66.50 199 PRO A N 1
ATOM 1503 C CA . PRO A 1 199 ? -7.359 1.430 -22.244 1.00 66.50 199 PRO A CA 1
ATOM 1504 C C . PRO A 1 199 ? -5.997 0.886 -22.696 1.00 66.50 199 PRO A C 1
ATOM 1506 O O . PRO A 1 199 ? -5.128 0.675 -21.845 1.00 66.50 199 PRO A O 1
ATOM 1509 N N . PRO A 1 200 ? -5.754 0.709 -24.008 1.00 60.00 200 PRO A N 1
ATOM 1510 C CA . PRO A 1 200 ? -4.492 0.173 -24.526 1.00 60.00 200 PRO A CA 1
ATOM 1511 C C . PRO A 1 200 ? -3.243 0.901 -24.012 1.00 60.00 200 PRO A C 1
ATOM 1513 O O . PRO A 1 200 ? -2.220 0.266 -23.778 1.00 60.00 200 PRO A O 1
ATOM 1516 N N . ALA A 1 201 ? -3.346 2.211 -23.767 1.00 57.16 201 ALA A N 1
ATOM 1517 C CA . ALA A 1 201 ? -2.268 3.045 -23.235 1.00 57.16 201 ALA A CA 1
ATOM 1518 C C . ALA A 1 201 ? -1.843 2.700 -21.791 1.00 57.16 201 ALA A C 1
ATOM 1520 O O . ALA A 1 201 ? -0.751 3.072 -21.375 1.00 57.16 201 ALA A O 1
ATOM 1521 N N . LEU A 1 202 ? -2.692 2.001 -21.030 1.00 58.22 202 LEU A N 1
ATOM 1522 C CA . LEU A 1 202 ? -2.463 1.610 -19.632 1.00 58.22 202 LEU A CA 1
ATOM 1523 C C . LEU A 1 202 ? -2.248 0.098 -19.468 1.00 58.22 202 LEU A C 1
ATOM 1525 O O . LEU A 1 202 ? -2.115 -0.390 -18.344 1.00 58.22 202 LEU A O 1
ATOM 1529 N N . ARG A 1 203 ? -2.245 -0.667 -20.566 1.00 59.94 203 ARG A N 1
ATOM 1530 C CA . ARG A 1 203 ? -1.959 -2.103 -20.520 1.00 59.94 203 ARG A CA 1
ATOM 1531 C C . ARG A 1 203 ? -0.455 -2.308 -20.315 1.00 59.94 203 ARG A C 1
ATOM 1533 O O . ARG A 1 203 ? 0.330 -1.635 -20.987 1.00 59.94 203 ARG A O 1
ATOM 1540 N N . PRO A 1 204 ? -0.031 -3.222 -19.423 1.00 51.16 204 PRO A N 1
ATOM 1541 C CA . PRO A 1 204 ? 1.375 -3.581 -19.333 1.00 51.16 204 PRO A CA 1
ATOM 1542 C C . PRO A 1 204 ? 1.827 -4.080 -20.707 1.00 51.16 204 PRO A C 1
ATOM 1544 O O . PRO A 1 204 ? 1.207 -4.976 -21.287 1.00 51.16 204 PRO A O 1
ATOM 1547 N N . ARG A 1 205 ? 2.876 -3.464 -21.265 1.00 48.94 205 ARG A N 1
ATOM 1548 C CA . ARG A 1 205 ? 3.501 -4.009 -22.469 1.00 48.94 205 ARG A CA 1
ATOM 1549 C C . ARG A 1 205 ? 4.044 -5.389 -22.105 1.00 48.94 205 ARG A C 1
ATOM 1551 O O . ARG A 1 205 ? 4.697 -5.498 -21.065 1.00 48.94 205 ARG A O 1
ATOM 1558 N N . PRO A 1 206 ? 3.778 -6.433 -22.912 1.00 40.78 206 PRO A N 1
ATOM 1559 C CA . PRO A 1 206 ? 4.437 -7.708 -22.699 1.00 40.78 206 PRO A CA 1
ATOM 1560 C C . PRO A 1 206 ? 5.939 -7.440 -22.673 1.00 40.78 206 PRO A C 1
ATOM 1562 O O . PRO A 1 206 ? 6.450 -6.736 -23.548 1.00 40.78 206 PRO A O 1
ATOM 1565 N N . ALA A 1 207 ? 6.624 -7.955 -21.652 1.00 41.94 207 ALA A N 1
ATOM 1566 C CA . ALA A 1 207 ? 8.073 -7.949 -21.628 1.00 41.94 207 ALA A CA 1
ATOM 1567 C C . ALA A 1 207 ? 8.525 -8.685 -22.893 1.00 41.94 207 ALA A C 1
ATOM 1569 O O . ALA A 1 207 ? 8.396 -9.904 -22.999 1.00 41.94 207 ALA A O 1
ATOM 1570 N N . THR A 1 208 ? 8.969 -7.952 -23.913 1.00 42.41 208 THR A N 1
ATOM 1571 C CA . THR A 1 208 ? 9.618 -8.534 -25.085 1.00 42.41 208 THR A CA 1
ATOM 1572 C C . THR A 1 208 ? 10.976 -9.046 -24.636 1.00 42.41 208 THR A C 1
ATOM 1574 O O . THR A 1 208 ? 11.998 -8.387 -24.772 1.00 42.41 208 THR A O 1
ATOM 1577 N N . GLY A 1 209 ? 10.935 -10.229 -24.043 1.00 35.31 209 GLY A N 1
ATOM 1578 C CA . GLY A 1 209 ? 12.047 -11.028 -23.585 1.00 35.31 209 GLY A CA 1
ATOM 1579 C C . GLY A 1 209 ? 11.502 -12.436 -23.435 1.00 35.31 209 GLY A C 1
ATOM 1580 O O . GLY A 1 209 ? 11.026 -12.816 -22.371 1.00 35.31 209 GLY A O 1
ATOM 1581 N N . ARG A 1 210 ? 11.508 -13.202 -24.532 1.00 30.66 210 ARG A N 1
ATOM 1582 C CA . ARG A 1 210 ? 11.384 -14.659 -24.462 1.00 30.66 210 ARG A CA 1
ATOM 1583 C C . ARG A 1 210 ? 12.518 -15.149 -23.555 1.00 30.66 210 ARG A C 1
ATOM 1585 O O . ARG A 1 210 ? 13.626 -15.371 -24.029 1.00 30.66 210 ARG A O 1
ATOM 1592 N N . MET A 1 211 ? 12.247 -15.340 -22.268 1.00 32.62 211 MET A N 1
ATOM 1593 C CA . MET A 1 211 ? 12.936 -16.381 -21.522 1.00 32.62 211 MET A CA 1
ATOM 1594 C C . MET A 1 211 ? 12.499 -17.681 -22.183 1.00 32.62 211 MET A C 1
ATOM 1596 O O . MET A 1 211 ? 11.353 -18.110 -22.049 1.00 32.62 211 MET A O 1
ATOM 1600 N N . ALA A 1 212 ? 13.386 -18.243 -23.002 1.00 33.12 212 ALA A N 1
ATOM 1601 C CA . ALA A 1 212 ? 13.258 -19.619 -23.430 1.00 33.12 212 ALA A CA 1
ATOM 1602 C C . ALA A 1 212 ? 13.092 -20.455 -22.159 1.00 33.12 212 ALA A C 1
ATOM 1604 O O . ALA A 1 212 ? 13.964 -20.450 -21.290 1.00 33.12 212 ALA A O 1
ATOM 1605 N N . ALA A 1 213 ? 11.939 -21.103 -22.021 1.00 30.95 213 ALA A N 1
ATOM 1606 C CA . ALA A 1 213 ? 11.738 -22.097 -20.989 1.00 30.95 213 ALA A CA 1
ATOM 1607 C C . ALA A 1 213 ? 12.827 -23.160 -21.171 1.00 30.95 213 ALA A C 1
ATOM 1609 O O . ALA A 1 213 ? 12.844 -23.873 -22.177 1.00 30.95 213 ALA A O 1
ATOM 1610 N N . VAL A 1 214 ? 13.757 -23.234 -20.220 1.00 36.47 214 VAL A N 1
ATOM 1611 C CA . VAL A 1 214 ? 14.617 -24.404 -20.068 1.00 36.47 214 VAL A CA 1
ATOM 1612 C C . VAL A 1 214 ? 13.672 -25.561 -19.770 1.00 36.47 214 VAL A C 1
ATOM 1614 O O . VAL A 1 214 ? 13.034 -25.608 -18.719 1.00 36.47 214 VAL A O 1
ATOM 1617 N N . SER A 1 215 ? 13.504 -26.437 -20.756 1.00 31.77 215 SER A N 1
ATOM 1618 C CA . SER A 1 215 ? 12.764 -27.682 -20.581 1.00 31.77 215 SER A CA 1
ATOM 1619 C C . SER A 1 215 ? 13.564 -28.573 -19.629 1.00 31.77 215 SER A C 1
ATOM 1621 O O . SER A 1 215 ? 14.780 -28.672 -19.802 1.00 31.77 215 SER A O 1
ATOM 1623 N N . PRO A 1 216 ? 12.934 -29.203 -18.624 1.00 35.72 216 PRO A N 1
ATOM 1624 C CA . PRO A 1 216 ? 13.630 -30.157 -17.786 1.00 35.72 216 PRO A CA 1
ATOM 1625 C C . PRO A 1 216 ? 14.006 -31.373 -18.632 1.00 35.72 216 PRO A C 1
ATOM 1627 O O . PRO A 1 216 ? 13.212 -31.875 -19.430 1.00 35.72 216 PRO A O 1
ATOM 1630 N N . ASP A 1 217 ? 15.252 -31.780 -18.450 1.00 34.84 217 ASP A N 1
ATOM 1631 C CA . ASP A 1 217 ? 15.926 -32.879 -19.116 1.00 34.84 217 ASP A CA 1
ATOM 1632 C C . ASP A 1 217 ? 15.069 -34.156 -19.141 1.00 34.84 217 ASP A C 1
ATOM 1634 O O . ASP A 1 217 ? 14.468 -34.567 -18.138 1.00 34.84 217 ASP A O 1
ATOM 1638 N N . ARG A 1 218 ? 14.969 -34.761 -20.326 1.00 34.09 218 ARG A N 1
ATOM 1639 C CA . ARG A 1 218 ? 14.175 -35.963 -20.564 1.00 34.09 218 ARG A CA 1
ATOM 1640 C C . ARG A 1 218 ? 14.963 -37.130 -19.982 1.00 34.09 218 ARG A C 1
ATOM 1642 O O . ARG A 1 218 ? 15.913 -37.599 -20.591 1.00 34.09 218 ARG A O 1
ATOM 1649 N N . ARG A 1 219 ? 14.538 -37.585 -18.801 1.00 34.94 219 ARG A N 1
ATOM 1650 C CA . ARG A 1 219 ? 15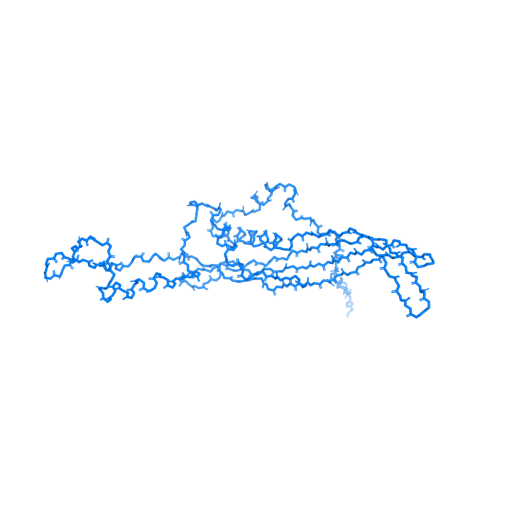.006 -38.811 -18.147 1.00 34.94 219 ARG A CA 1
ATOM 1651 C C . ARG A 1 219 ? 15.037 -39.952 -19.171 1.00 34.94 219 ARG A C 1
ATOM 1653 O O . ARG A 1 219 ? 13.992 -40.376 -19.662 1.00 34.94 219 ARG A O 1
ATOM 1660 N N . GLU A 1 220 ? 16.240 -40.396 -19.496 1.00 37.16 220 GLU A N 1
ATOM 1661 C CA . GLU A 1 220 ? 16.517 -41.558 -20.326 1.00 37.16 220 GLU A CA 1
ATOM 1662 C C . GLU A 1 220 ? 16.074 -42.799 -19.544 1.00 37.16 220 GLU A C 1
ATOM 1664 O O . GLU A 1 220 ? 16.683 -43.201 -18.554 1.00 37.16 220 GLU A O 1
ATOM 1669 N N . SER A 1 221 ? 14.914 -43.337 -19.914 1.00 39.56 221 SER A N 1
ATOM 1670 C CA . SER A 1 221 ? 14.476 -44.661 -19.498 1.00 39.56 221 SER A CA 1
ATOM 1671 C C . SER A 1 221 ? 15.150 -45.673 -20.416 1.00 39.56 221 SER A C 1
ATOM 1673 O O . SER A 1 221 ? 14.570 -46.049 -21.436 1.00 39.56 221 SER A O 1
ATOM 1675 N N . ASP A 1 222 ? 16.369 -46.079 -20.076 1.00 38.91 222 ASP A N 1
ATOM 1676 C CA . ASP A 1 222 ? 16.934 -47.298 -20.637 1.00 38.91 222 ASP A CA 1
ATOM 1677 C C . ASP A 1 222 ? 16.459 -48.473 -19.781 1.00 38.91 222 ASP A C 1
ATOM 1679 O O . ASP A 1 222 ? 16.728 -48.566 -18.580 1.00 38.91 222 ASP A O 1
ATOM 1683 N N . GLY A 1 223 ? 15.637 -49.314 -20.391 1.00 38.19 223 GLY A N 1
ATOM 1684 C CA . GLY A 1 223 ? 15.202 -50.572 -19.826 1.00 38.19 223 GLY A CA 1
ATOM 1685 C C . GLY A 1 223 ? 15.736 -51.687 -20.700 1.00 38.19 223 GLY A C 1
ATOM 1686 O O . GLY A 1 223 ? 15.363 -51.774 -21.864 1.00 38.19 223 GLY A O 1
ATOM 1687 N N . SER A 1 224 ? 16.548 -52.573 -20.133 1.00 36.72 224 SER A N 1
ATOM 1688 C CA . SER A 1 224 ? 16.466 -54.013 -20.403 1.00 36.72 224 SER A CA 1
ATOM 1689 C C . SER A 1 224 ? 17.419 -54.796 -19.495 1.00 36.72 224 SER A C 1
ATOM 1691 O O . SER A 1 224 ? 18.635 -54.638 -19.527 1.00 36.72 224 SER A O 1
ATOM 1693 N N . LEU A 1 225 ? 16.811 -55.646 -18.667 1.00 39.81 225 LEU A N 1
ATOM 1694 C CA . LEU A 1 225 ? 17.430 -56.802 -18.017 1.00 39.81 225 LEU A CA 1
ATOM 1695 C C . LEU A 1 225 ? 17.889 -57.824 -19.072 1.00 39.81 225 LEU A C 1
ATOM 1697 O O . LEU A 1 225 ? 17.339 -57.868 -20.178 1.00 39.81 225 LEU A O 1
ATOM 1701 N N . PRO A 1 226 ? 18.835 -58.692 -18.701 1.00 46.97 226 PRO A N 1
ATOM 1702 C CA . PRO A 1 226 ? 18.467 -60.097 -18.490 1.00 46.97 226 PRO A CA 1
ATOM 1703 C C . PRO A 1 226 ? 18.443 -60.507 -17.013 1.00 46.97 226 PRO A C 1
ATOM 1705 O O . PRO A 1 226 ? 19.307 -60.038 -16.239 1.00 46.97 226 PRO A O 1
#

Secondary structure (DSSP, 8-state):
-----S-HHHHHHHHHHTTGGGS-PPP-S--HHHHHHHHHHHTT----SS-BPPTT-SSS-BSSPPPPTT-SPPPSEEEEEEEEEEES-SSEEEEE--BTTEEEEEEEEEEEEEEEEEEEETTT--EEEEEEEEEEEEEEEEEEEEEEEETTEEEEEEEEEEE---HHHHHHHHHHHHHHHHHHHHTT--HHHHHHTS-GGGSPPP--------PPP---------